Protein AF-A0A7C5MWR1-F1 (afdb_monomer_lite)

Secondary structure (DSSP, 8-state):
-HHHHHHHHHHHHTT-TTHHHHHHHHHHHHHHHHHHHHHHHHHHHHHHHHHHHHHHHHHS--TTHHHHHHHHHTSHHHH-GGG--SHHHHHHHHHHHHHHHHHTT-HHHHHHHHHHHHHHHHT-HHHHHHTHHHHHHHHHHHHHHHHHTT-HHHHHHHHHHHHSS--SSHHHHHHHHHHHHHHHHHHHHHTT-HHHHHHHHHHHHHHHHHHTTT--HHHHHHHHHHHHHHHHHHT-HHHHHHHHHHHHHT---TT-HHHHHHHHHHHHHHHHHTT-HHHHHHHHHHHHHHHHHSS---HHHHHHHHHHHHHTTS-SSHHHHHHHHHHHHHHHHTTT-HHHHTSTTHHHHHHHHHHHHTTS-HHHHHHTT-

Structure (mmCIF, N/CA/C/O backbone):
data_AF-A0A7C5MWR1-F1
#
_entry.id   AF-A0A7C5MWR1-F1
#
loop_
_atom_site.group_PDB
_atom_site.id
_atom_site.type_symbol
_atom_site.label_atom_id
_atom_site.label_alt_id
_atom_site.label_comp_id
_atom_site.label_asym_id
_atom_site.label_entity_id
_atom_site.label_seq_id
_atom_site.pdbx_PDB_ins_code
_atom_site.Cartn_x
_atom_site.Cartn_y
_atom_site.Cartn_z
_atom_site.occupancy
_atom_site.B_iso_or_equiv
_atom_site.auth_seq_id
_atom_site.auth_comp_id
_atom_site.auth_asym_id
_atom_site.auth_atom_id
_atom_site.pdbx_PDB_model_num
ATOM 1 N N . MET A 1 1 ? 24.272 -9.838 -27.678 1.00 44.25 1 MET A N 1
ATOM 2 C CA . MET A 1 1 ? 24.515 -10.585 -28.937 1.00 44.25 1 MET A CA 1
ATOM 3 C C . MET A 1 1 ? 25.052 -9.736 -30.105 1.00 44.25 1 MET A C 1
ATOM 5 O O . MET A 1 1 ? 25.737 -10.305 -30.940 1.00 44.25 1 MET A O 1
ATOM 9 N N . LYS A 1 2 ? 24.825 -8.407 -30.185 1.00 44.06 2 LYS A N 1
ATOM 10 C CA . LYS A 1 2 ? 25.368 -7.556 -31.275 1.00 44.06 2 LYS A CA 1
ATOM 11 C C . LYS A 1 2 ? 26.892 -7.335 -31.239 1.00 44.06 2 LYS A C 1
ATOM 13 O O . LYS A 1 2 ? 27.524 -7.451 -32.275 1.00 44.06 2 LYS A O 1
ATOM 18 N N . ILE A 1 3 ? 27.494 -7.122 -30.066 1.00 46.00 3 ILE A N 1
ATOM 19 C CA . ILE A 1 3 ? 28.953 -6.892 -29.932 1.00 46.00 3 ILE A CA 1
ATOM 20 C C . ILE A 1 3 ? 29.782 -8.085 -30.452 1.00 46.00 3 ILE A C 1
ATOM 22 O O . ILE A 1 3 ? 30.813 -7.902 -31.090 1.00 46.00 3 ILE A O 1
ATOM 26 N N . LEU A 1 4 ? 29.291 -9.316 -30.261 1.00 45.31 4 LEU A N 1
ATOM 27 C CA . LEU A 1 4 ? 29.916 -10.523 -30.819 1.00 45.31 4 LEU A CA 1
ATOM 28 C C . LEU A 1 4 ? 29.806 -10.588 -32.354 1.00 45.31 4 LEU A C 1
ATOM 30 O O . LEU A 1 4 ? 30.734 -11.059 -33.002 1.00 45.31 4 LEU A O 1
ATOM 34 N N . ARG A 1 5 ? 28.724 -10.058 -32.949 1.00 50.88 5 ARG A N 1
ATOM 35 C CA . ARG A 1 5 ? 28.602 -9.922 -34.414 1.00 50.88 5 ARG A CA 1
ATOM 36 C C . ARG A 1 5 ? 29.565 -8.874 -34.986 1.00 50.88 5 ARG A C 1
ATOM 38 O O . ARG A 1 5 ? 30.039 -9.062 -36.098 1.00 50.88 5 ARG A O 1
ATOM 45 N N . ILE A 1 6 ? 29.880 -7.818 -34.231 1.00 52.31 6 ILE A N 1
ATOM 46 C CA . ILE A 1 6 ? 30.834 -6.771 -34.642 1.00 52.31 6 ILE A CA 1
ATOM 47 C C . ILE A 1 6 ? 32.259 -7.338 -34.716 1.00 52.31 6 ILE A C 1
ATOM 49 O O . ILE A 1 6 ? 32.926 -7.157 -35.730 1.00 52.31 6 ILE A O 1
ATOM 53 N N . LYS A 1 7 ? 32.694 -8.121 -33.713 1.00 51.59 7 LYS A N 1
ATOM 54 C CA . LYS A 1 7 ? 33.999 -8.815 -33.764 1.00 51.59 7 LYS A CA 1
ATOM 55 C C . LYS A 1 7 ? 34.124 -9.761 -34.965 1.00 51.59 7 LYS A C 1
ATOM 57 O O . LYS A 1 7 ? 35.188 -9.829 -35.566 1.00 51.59 7 LYS A O 1
ATOM 62 N N . GLY A 1 8 ? 33.042 -10.453 -35.328 1.00 52.62 8 GLY A N 1
ATOM 63 C CA . GLY A 1 8 ? 33.016 -11.327 -36.505 1.00 52.62 8 GLY A CA 1
ATOM 64 C C . GLY A 1 8 ? 33.127 -10.581 -37.840 1.00 52.62 8 GLY A C 1
ATOM 65 O O . GLY A 1 8 ? 33.741 -11.103 -38.759 1.00 52.62 8 GLY A O 1
ATOM 66 N N . ARG A 1 9 ? 32.582 -9.360 -37.950 1.00 52.22 9 ARG A N 1
ATOM 67 C CA . ARG A 1 9 ? 32.674 -8.546 -39.178 1.00 52.22 9 ARG A CA 1
ATOM 68 C C . ARG A 1 9 ? 34.066 -7.965 -39.397 1.00 52.22 9 ARG A C 1
ATOM 70 O O . ARG A 1 9 ? 34.569 -8.050 -40.505 1.00 52.22 9 ARG A O 1
ATOM 77 N N . VAL A 1 10 ? 34.708 -7.456 -38.345 1.00 53.12 10 VAL A N 1
ATOM 78 C CA . VAL A 1 10 ? 36.066 -6.887 -38.434 1.00 53.12 10 VAL A CA 1
ATOM 79 C C . VAL A 1 10 ? 37.088 -7.935 -38.899 1.00 53.12 10 VAL A C 1
ATOM 81 O O . VAL A 1 10 ? 37.934 -7.626 -39.724 1.00 53.12 10 VAL A O 1
ATOM 84 N N . LEU A 1 11 ? 36.955 -9.192 -38.457 1.00 51.31 11 LEU A N 1
ATOM 85 C CA . LEU A 1 11 ? 37.831 -10.297 -38.883 1.00 51.31 11 LEU A CA 1
ATOM 86 C C . LEU A 1 11 ? 37.632 -10.738 -40.346 1.00 51.31 11 LEU A C 1
ATOM 88 O O . LEU A 1 11 ? 38.533 -11.337 -40.920 1.00 51.31 11 LEU A O 1
ATOM 92 N N . ILE A 1 12 ? 36.467 -10.471 -40.944 1.00 53.56 12 ILE A N 1
ATOM 93 C CA . ILE A 1 12 ? 36.177 -10.777 -42.359 1.00 53.56 12 ILE A CA 1
ATOM 94 C C . ILE A 1 12 ? 36.584 -9.596 -43.264 1.00 53.56 12 ILE A C 1
ATOM 96 O O . ILE A 1 12 ? 36.842 -9.776 -44.452 1.00 53.56 12 ILE A O 1
ATOM 100 N N . ALA A 1 13 ? 36.666 -8.387 -42.702 1.00 52.78 13 ALA A N 1
ATOM 101 C CA . ALA A 1 13 ? 36.812 -7.146 -43.450 1.00 52.78 13 ALA A CA 1
ATOM 102 C C . ALA A 1 13 ? 38.254 -6.828 -43.898 1.00 52.78 13 ALA A C 1
ATOM 104 O O . ALA A 1 13 ? 38.406 -6.067 -44.849 1.00 52.78 13 ALA A O 1
ATOM 105 N N . ASP A 1 14 ? 39.293 -7.464 -43.337 1.00 52.75 14 ASP A N 1
ATOM 106 C CA . ASP A 1 14 ? 40.694 -7.311 -43.799 1.00 52.75 14 ASP A CA 1
ATOM 107 C C . ASP A 1 14 ? 40.906 -7.711 -45.282 1.00 52.75 14 ASP A C 1
ATOM 109 O O . ASP A 1 14 ? 41.968 -7.466 -45.851 1.00 52.75 14 ASP A O 1
ATOM 113 N N . GLN A 1 15 ? 39.894 -8.299 -45.937 1.00 57.09 15 GLN A N 1
ATOM 114 C CA . GLN A 1 15 ? 39.894 -8.636 -47.367 1.00 57.09 15 GLN A CA 1
ATOM 115 C C . GLN A 1 15 ? 38.741 -7.993 -48.172 1.00 57.09 15 GLN A C 1
ATOM 117 O O . GLN A 1 15 ? 38.514 -8.382 -49.319 1.00 57.09 15 GLN A O 1
ATOM 122 N N . HIS A 1 16 ? 37.992 -7.028 -47.614 1.00 60.41 16 HIS A N 1
ATOM 123 C CA . HIS A 1 16 ? 36.784 -6.468 -48.244 1.00 60.41 16 HIS A CA 1
ATOM 124 C C . HIS A 1 16 ? 37.025 -5.063 -48.849 1.00 60.41 16 HIS A C 1
ATOM 126 O O . HIS A 1 16 ? 37.549 -4.185 -48.162 1.00 60.41 16 HIS A O 1
ATOM 132 N N . PRO A 1 17 ? 36.607 -4.783 -50.103 1.00 64.38 17 PRO A N 1
ATOM 133 C CA . PRO A 1 17 ? 36.913 -3.523 -50.803 1.00 64.38 17 PRO A CA 1
ATOM 134 C C . PRO A 1 17 ? 36.283 -2.259 -50.182 1.00 64.38 17 PRO A C 1
ATOM 136 O O . PRO A 1 17 ? 36.683 -1.153 -50.529 1.00 64.38 17 PRO A O 1
ATOM 139 N N . ASN A 1 18 ? 35.354 -2.412 -49.231 1.00 67.44 18 ASN A N 1
ATOM 140 C CA . ASN A 1 18 ? 34.693 -1.315 -48.510 1.00 67.44 18 ASN A CA 1
ATOM 141 C C . ASN A 1 18 ? 35.088 -1.241 -47.021 1.00 67.44 18 ASN A C 1
ATOM 143 O O . ASN A 1 18 ? 34.322 -0.729 -46.205 1.00 67.44 18 ASN A O 1
ATOM 147 N N . TYR A 1 19 ? 36.271 -1.752 -46.656 1.00 66.62 19 TYR A N 1
ATOM 148 C CA . TYR A 1 19 ? 36.755 -1.829 -45.270 1.00 66.62 19 TYR A CA 1
ATOM 149 C C . TYR A 1 19 ? 36.591 -0.520 -44.481 1.00 66.62 19 TYR A C 1
ATOM 151 O O . TYR A 1 19 ? 36.055 -0.540 -43.377 1.00 66.62 19 TYR A O 1
ATOM 159 N N . LEU A 1 20 ? 36.985 0.621 -45.059 1.00 69.19 20 LEU A N 1
ATOM 160 C CA . LEU A 1 20 ? 36.928 1.923 -44.383 1.00 69.19 20 LEU A CA 1
ATOM 161 C C . LEU A 1 20 ? 35.490 2.340 -44.024 1.00 69.19 20 LEU A C 1
ATOM 163 O O . LEU A 1 20 ? 35.220 2.636 -42.862 1.00 69.19 20 LEU A O 1
ATOM 167 N N . ASP A 1 21 ? 34.558 2.269 -44.977 1.00 74.12 21 ASP A N 1
ATOM 168 C CA . ASP A 1 21 ? 33.135 2.593 -44.764 1.00 74.12 21 ASP A CA 1
ATOM 169 C C . ASP A 1 21 ? 32.480 1.632 -43.751 1.00 74.12 21 ASP A C 1
ATOM 171 O O . ASP A 1 21 ? 31.697 2.040 -42.891 1.00 74.12 21 ASP A O 1
ATOM 175 N N . GLU A 1 22 ? 32.847 0.346 -43.770 1.00 73.50 22 GLU A N 1
ATOM 176 C CA . GLU A 1 22 ? 32.388 -0.612 -42.758 1.00 73.50 22 GLU A CA 1
ATOM 177 C C . GLU A 1 22 ? 32.972 -0.327 -41.365 1.00 73.50 22 GLU A C 1
ATOM 179 O O . GLU A 1 22 ? 32.255 -0.441 -40.366 1.00 73.50 22 GLU A O 1
ATOM 184 N N . THR A 1 23 ? 34.246 0.066 -41.266 1.00 73.56 23 THR A N 1
ATOM 185 C CA . THR A 1 23 ? 34.862 0.449 -39.985 1.00 73.56 23 THR A CA 1
ATOM 186 C C . THR A 1 23 ? 34.267 1.732 -39.410 1.00 73.56 23 THR A C 1
ATOM 188 O O . THR A 1 23 ? 34.020 1.783 -38.204 1.00 73.56 23 THR A O 1
ATOM 191 N N . GLU A 1 24 ? 33.958 2.722 -40.247 1.00 76.12 24 GLU A N 1
ATOM 192 C CA . GLU A 1 24 ? 33.331 3.981 -39.836 1.00 76.12 24 GLU A CA 1
ATOM 193 C C . GLU A 1 24 ? 31.898 3.740 -39.335 1.00 76.12 24 GLU A C 1
ATOM 195 O O . GLU A 1 24 ? 31.570 4.092 -38.201 1.00 76.12 24 GLU A O 1
ATOM 200 N N . LYS A 1 25 ? 31.091 2.968 -40.080 1.00 76.88 25 LYS A N 1
ATOM 201 C CA . LYS A 1 25 ? 29.753 2.526 -39.639 1.00 76.88 25 LYS A CA 1
ATOM 202 C C . LYS A 1 25 ? 29.783 1.746 -38.325 1.00 76.88 25 LYS A C 1
ATOM 204 O O . LYS A 1 25 ? 28.894 1.907 -37.485 1.00 76.88 25 LYS A O 1
ATOM 209 N N . ASN A 1 26 ? 30.786 0.888 -38.132 1.00 77.88 26 ASN A N 1
ATOM 210 C CA . ASN A 1 26 ? 30.960 0.158 -36.877 1.00 77.88 26 ASN A CA 1
ATOM 211 C C . ASN A 1 26 ? 31.337 1.103 -35.724 1.00 77.88 26 ASN A C 1
ATOM 213 O O . ASN A 1 26 ? 30.814 0.944 -34.619 1.00 77.88 26 ASN A O 1
ATOM 217 N N . SER A 1 27 ? 32.207 2.088 -35.969 1.00 78.50 27 SER A N 1
ATOM 218 C CA . SER A 1 27 ? 32.584 3.116 -34.989 1.00 78.50 27 SER A CA 1
ATOM 219 C C . SER A 1 27 ? 31.377 3.961 -34.564 1.00 78.50 27 SER A C 1
ATOM 221 O O . SER A 1 27 ? 31.140 4.161 -33.367 1.00 78.50 27 SER A O 1
ATOM 223 N N . ASP A 1 28 ? 30.539 4.357 -35.521 1.00 83.12 28 ASP A N 1
ATOM 224 C CA . ASP A 1 28 ? 29.288 5.071 -35.266 1.00 83.12 28 ASP A CA 1
ATOM 225 C C . ASP A 1 28 ? 28.289 4.219 -34.472 1.00 83.12 28 ASP A C 1
ATOM 227 O O . ASP A 1 28 ? 27.680 4.702 -33.509 1.00 83.12 28 ASP A O 1
ATOM 231 N N . GLU A 1 29 ? 28.132 2.928 -34.806 1.00 82.38 29 GLU A N 1
ATOM 232 C CA . GLU A 1 29 ? 27.268 2.015 -34.043 1.00 82.38 29 GLU A CA 1
ATOM 233 C C . GLU A 1 29 ? 27.773 1.841 -32.600 1.00 82.38 29 GLU A C 1
ATOM 235 O O . GLU A 1 29 ? 26.964 1.821 -31.661 1.00 82.38 29 GLU A O 1
ATOM 240 N N . ILE A 1 30 ? 29.093 1.759 -32.394 1.00 85.69 30 ILE A N 1
ATOM 241 C CA . ILE A 1 30 ? 29.709 1.685 -31.061 1.00 85.69 30 ILE A CA 1
ATOM 242 C C . ILE A 1 30 ? 29.433 2.970 -30.281 1.00 85.69 30 ILE A C 1
ATOM 244 O O . ILE A 1 30 ? 28.907 2.897 -29.168 1.00 85.69 30 ILE A O 1
ATOM 248 N N . THR A 1 31 ? 29.713 4.133 -30.868 1.00 90.44 31 THR A N 1
ATOM 249 C CA . THR A 1 31 ? 29.511 5.443 -30.232 1.00 90.44 31 THR A CA 1
ATOM 250 C C . THR A 1 31 ? 28.046 5.647 -29.853 1.00 90.44 31 THR A C 1
ATOM 252 O O . THR A 1 31 ? 27.730 5.989 -28.710 1.00 90.44 31 THR A O 1
ATOM 255 N N . ARG A 1 32 ? 27.119 5.315 -30.760 1.00 90.75 32 ARG A N 1
ATOM 256 C CA . ARG A 1 32 ? 25.675 5.348 -30.491 1.00 90.75 32 ARG A CA 1
ATOM 257 C C . ARG A 1 32 ? 25.274 4.392 -29.370 1.00 90.75 32 ARG A C 1
ATOM 259 O O . ARG A 1 32 ? 24.443 4.738 -28.531 1.00 90.75 32 ARG A O 1
ATOM 266 N N . THR A 1 33 ? 25.847 3.192 -29.337 1.00 89.69 33 THR A N 1
ATOM 267 C CA . THR A 1 33 ? 25.555 2.205 -28.287 1.00 89.69 33 THR A CA 1
ATOM 268 C C . THR A 1 33 ? 26.052 2.685 -26.924 1.00 89.69 33 THR A C 1
ATOM 270 O O . THR A 1 33 ? 25.308 2.591 -25.946 1.00 89.69 33 THR A O 1
ATOM 273 N N . ILE A 1 34 ? 27.264 3.245 -26.854 1.00 92.44 34 ILE A N 1
ATOM 274 C CA . ILE A 1 34 ? 27.821 3.846 -25.632 1.00 92.44 34 ILE A CA 1
ATOM 275 C C . ILE A 1 34 ? 26.899 4.959 -25.131 1.00 92.44 34 ILE A C 1
ATOM 277 O O . ILE A 1 34 ? 26.527 4.956 -23.958 1.00 92.44 34 ILE A O 1
ATOM 281 N N . PHE A 1 35 ? 26.457 5.847 -26.023 1.00 94.81 35 PHE A N 1
ATOM 282 C CA . PHE A 1 35 ? 25.554 6.940 -25.674 1.00 94.81 35 PHE A CA 1
ATOM 283 C C . PHE A 1 35 ? 24.217 6.445 -25.095 1.00 94.81 35 PHE A C 1
ATOM 285 O O . PHE A 1 35 ? 23.768 6.923 -24.052 1.00 94.81 35 PHE A O 1
ATOM 292 N N . ILE A 1 36 ? 23.598 5.428 -25.706 1.00 95.12 36 ILE A N 1
ATOM 293 C CA . ILE A 1 36 ? 22.354 4.824 -25.192 1.00 95.12 36 ILE A CA 1
ATOM 294 C C . ILE A 1 36 ? 22.571 4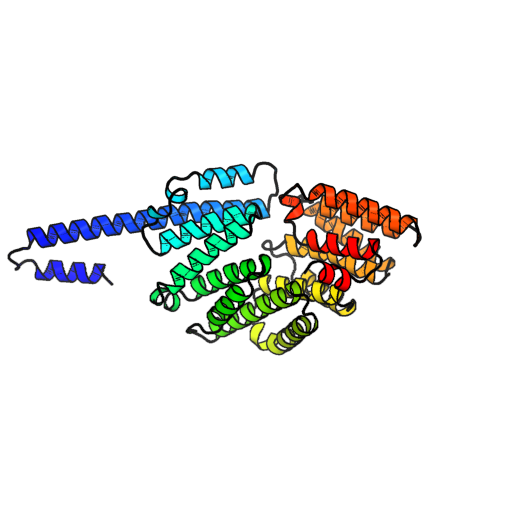.189 -23.809 1.00 95.12 36 ILE A C 1
ATOM 296 O O . ILE A 1 36 ? 21.712 4.300 -22.929 1.00 95.12 36 ILE A O 1
ATOM 300 N N . ILE A 1 37 ? 23.713 3.530 -23.599 1.00 94.88 37 ILE A N 1
ATOM 301 C CA . ILE A 1 37 ? 24.070 2.937 -22.305 1.00 94.88 37 ILE A CA 1
ATOM 302 C C . ILE A 1 37 ? 24.236 4.036 -21.247 1.00 94.88 37 ILE A C 1
ATOM 304 O O . ILE A 1 37 ? 23.646 3.931 -20.171 1.00 94.88 37 ILE A O 1
ATOM 308 N N . GLN A 1 38 ? 24.965 5.110 -21.552 1.00 96.56 38 GLN A N 1
ATOM 309 C CA . GLN A 1 38 ? 25.133 6.253 -20.649 1.00 96.56 38 GLN A CA 1
ATOM 310 C C . GLN A 1 38 ? 23.783 6.887 -20.284 1.00 96.56 38 GLN A C 1
ATOM 312 O O . GLN A 1 38 ? 23.506 7.087 -19.102 1.00 96.56 38 GLN A O 1
ATOM 317 N N . ASN A 1 39 ? 22.904 7.107 -21.267 1.00 97.31 39 ASN A N 1
ATOM 318 C CA . ASN A 1 39 ? 21.548 7.621 -21.052 1.00 97.31 39 ASN A CA 1
ATOM 319 C C . ASN A 1 39 ? 20.733 6.743 -20.085 1.00 97.31 39 ASN A C 1
ATOM 321 O O . ASN A 1 39 ? 20.147 7.244 -19.122 1.00 97.31 39 ASN A O 1
ATOM 325 N N . LYS A 1 40 ? 20.748 5.420 -20.298 1.00 96.81 40 LYS A N 1
ATOM 326 C CA . LYS A 1 40 ? 20.094 4.448 -19.412 1.00 96.81 40 LYS A CA 1
ATOM 327 C C . LYS A 1 40 ? 20.593 4.570 -17.970 1.00 96.81 40 LYS A C 1
ATOM 329 O O . LYS A 1 40 ? 19.777 4.590 -17.049 1.00 96.81 40 LYS A O 1
ATOM 334 N N . TYR A 1 41 ? 21.909 4.604 -17.764 1.00 97.38 41 TYR A N 1
ATOM 335 C CA . TYR A 1 41 ? 22.488 4.628 -16.419 1.00 97.38 41 TYR A CA 1
ATOM 336 C C . TYR A 1 41 ? 22.331 5.984 -15.725 1.00 97.38 41 TYR A C 1
ATOM 338 O O . TYR A 1 41 ? 22.150 6.010 -14.509 1.00 97.38 41 TYR A O 1
ATOM 346 N N . ALA A 1 42 ? 22.304 7.088 -16.474 1.00 97.69 42 ALA A N 1
ATOM 347 C CA . ALA A 1 42 ? 21.986 8.404 -15.929 1.00 97.69 42 ALA A CA 1
ATOM 348 C C . ALA A 1 42 ? 20.561 8.439 -15.345 1.00 97.69 42 ALA A C 1
ATOM 350 O O . ALA A 1 42 ? 20.374 8.827 -14.192 1.00 97.69 42 ALA A O 1
ATOM 351 N N . LEU A 1 43 ? 19.566 7.932 -16.083 1.00 98.00 43 LEU A N 1
ATOM 352 C CA . LEU A 1 43 ? 18.186 7.817 -15.591 1.00 98.00 43 LEU A CA 1
ATOM 353 C C . LEU A 1 43 ? 18.043 6.821 -14.432 1.00 98.00 43 LEU A C 1
ATOM 355 O O . LEU A 1 43 ? 17.291 7.077 -13.494 1.00 98.00 43 LEU A O 1
ATOM 359 N N . LEU A 1 44 ? 18.775 5.703 -14.457 1.00 97.12 44 LEU A N 1
ATOM 360 C CA . LEU A 1 44 ? 18.806 4.765 -13.330 1.00 97.12 44 LEU A CA 1
ATOM 361 C C . LEU A 1 44 ? 19.386 5.414 -12.063 1.00 97.12 44 LEU A C 1
ATOM 363 O O . LEU A 1 44 ? 18.867 5.185 -10.973 1.00 97.12 44 LEU A O 1
ATOM 367 N N . SER A 1 45 ? 20.435 6.228 -12.197 1.00 97.44 45 SER A N 1
ATOM 368 C CA . SER A 1 45 ? 21.027 6.963 -11.073 1.00 97.44 45 SER A CA 1
ATOM 369 C C . SER A 1 45 ? 20.013 7.918 -10.445 1.00 97.44 45 SER A C 1
ATOM 371 O O . SER A 1 45 ? 19.794 7.861 -9.236 1.00 97.44 45 SER A O 1
ATOM 373 N N . LEU A 1 46 ? 19.318 8.716 -11.263 1.00 96.81 46 LEU A N 1
ATOM 374 C CA . LEU A 1 46 ? 18.267 9.629 -10.795 1.00 96.81 46 LEU A CA 1
ATOM 375 C C . LEU A 1 46 ? 17.130 8.879 -10.088 1.00 96.81 46 LEU A C 1
ATOM 377 O O . LEU A 1 46 ? 16.735 9.247 -8.981 1.00 96.81 46 LEU A O 1
ATOM 381 N N . ARG A 1 47 ? 16.665 7.770 -10.676 1.00 95.94 47 ARG A N 1
ATOM 382 C CA . ARG A 1 47 ? 15.677 6.884 -10.048 1.00 95.94 47 ARG A CA 1
ATOM 383 C C . ARG A 1 47 ? 16.144 6.392 -8.678 1.00 95.94 47 ARG A C 1
ATOM 385 O O . ARG A 1 47 ? 15.368 6.403 -7.726 1.00 95.94 47 ARG A O 1
ATOM 392 N N . ASN A 1 48 ? 17.383 5.917 -8.580 1.00 95.12 48 ASN A N 1
ATOM 393 C CA . ASN A 1 48 ? 17.916 5.376 -7.332 1.00 95.12 48 ASN A CA 1
ATOM 394 C C . ASN A 1 48 ? 18.044 6.465 -6.262 1.00 95.12 48 ASN A C 1
ATOM 396 O O . ASN A 1 48 ? 17.723 6.205 -5.106 1.00 95.12 48 ASN A O 1
ATOM 400 N N . GLN A 1 49 ? 18.445 7.682 -6.642 1.00 93.25 49 GLN A N 1
ATOM 401 C CA . GLN A 1 49 ? 18.479 8.830 -5.734 1.00 93.25 49 GLN A CA 1
ATOM 402 C C . GLN A 1 49 ? 17.085 9.147 -5.181 1.00 93.25 49 GLN A C 1
ATOM 404 O O . GLN A 1 49 ? 16.933 9.266 -3.967 1.00 93.25 49 GLN A O 1
ATOM 409 N N . LEU A 1 50 ? 16.060 9.205 -6.040 1.00 92.00 50 LEU A N 1
ATOM 410 C CA . LEU A 1 50 ? 14.668 9.376 -5.604 1.00 92.00 50 LEU A CA 1
ATOM 411 C C . LEU A 1 50 ? 14.227 8.251 -4.665 1.00 92.00 50 LEU A C 1
ATOM 413 O O . LEU A 1 50 ? 13.693 8.518 -3.594 1.00 92.00 50 LEU A O 1
ATOM 417 N N . PHE A 1 51 ? 14.479 6.994 -5.034 1.00 90.44 51 PHE A N 1
ATOM 418 C CA . PHE A 1 51 ? 14.083 5.836 -4.233 1.00 90.44 51 PHE A CA 1
ATOM 419 C C . PHE A 1 51 ? 14.726 5.827 -2.843 1.00 90.44 51 PHE A C 1
ATOM 421 O O . PHE A 1 51 ? 14.042 5.563 -1.853 1.00 90.44 51 PHE A O 1
ATOM 428 N N . LEU A 1 52 ? 16.024 6.126 -2.756 1.00 87.94 52 LEU A N 1
ATOM 429 C CA . LEU A 1 52 ? 16.731 6.205 -1.480 1.00 87.94 52 LEU A CA 1
ATOM 430 C C . LEU A 1 52 ? 16.182 7.337 -0.612 1.00 87.94 52 LEU A C 1
ATOM 432 O O . LEU A 1 52 ? 15.855 7.076 0.543 1.00 87.94 52 LEU A O 1
ATOM 436 N N . ARG A 1 53 ? 15.968 8.529 -1.183 1.00 85.50 53 ARG A N 1
ATOM 437 C CA . ARG A 1 53 ? 15.375 9.667 -0.464 1.00 85.50 53 ARG A CA 1
ATOM 438 C C . ARG A 1 53 ? 13.972 9.350 0.040 1.00 85.50 53 ARG A C 1
ATOM 440 O O . ARG A 1 53 ? 13.703 9.546 1.213 1.00 85.50 53 ARG A O 1
ATOM 447 N N . VAL A 1 54 ? 13.093 8.765 -0.781 1.00 81.06 54 VAL A N 1
ATOM 448 C CA . VAL A 1 54 ? 11.754 8.341 -0.321 1.00 81.06 54 VAL A CA 1
ATOM 449 C C . VAL A 1 54 ? 11.852 7.319 0.813 1.00 81.06 54 VAL A C 1
ATOM 451 O O . VAL A 1 54 ? 11.110 7.395 1.792 1.00 81.06 54 VAL A O 1
ATOM 454 N N . ARG A 1 55 ? 12.782 6.366 0.722 1.00 76.38 55 ARG A N 1
ATOM 455 C CA . ARG A 1 55 ? 12.976 5.355 1.765 1.00 76.38 55 ARG A CA 1
ATOM 456 C C . ARG A 1 55 ? 13.519 5.960 3.062 1.00 76.38 55 ARG A C 1
ATOM 458 O O . ARG A 1 55 ? 13.092 5.540 4.135 1.00 76.38 55 ARG A O 1
ATOM 465 N N . GLU A 1 56 ? 14.431 6.916 2.989 1.00 70.19 56 GLU A N 1
ATOM 466 C CA . GLU A 1 56 ? 14.934 7.656 4.151 1.00 70.19 56 GLU A CA 1
ATOM 467 C C . GLU A 1 56 ? 13.843 8.546 4.754 1.00 70.19 56 GLU A C 1
ATOM 469 O O . GLU A 1 56 ? 13.620 8.483 5.959 1.00 70.19 56 GLU A O 1
ATOM 474 N N . ASN A 1 57 ? 13.060 9.233 3.921 1.00 63.53 57 ASN A N 1
ATOM 475 C CA . ASN A 1 57 ? 11.903 10.039 4.326 1.00 63.53 57 ASN A CA 1
ATOM 476 C C . ASN A 1 57 ? 10.794 9.194 4.981 1.00 63.53 57 ASN A C 1
ATOM 478 O O 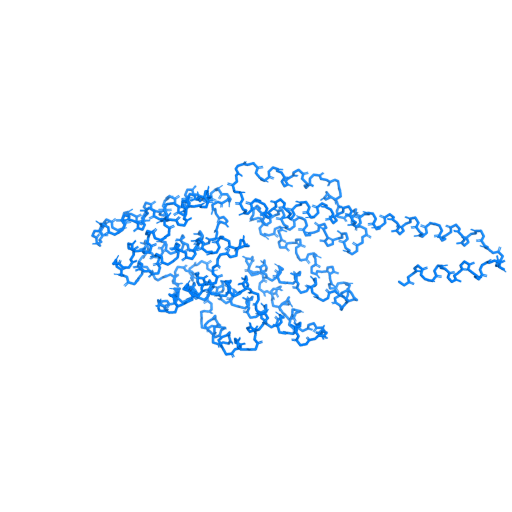. ASN A 1 57 ? 10.102 9.627 5.895 1.00 63.53 57 ASN A O 1
ATOM 482 N N . SER A 1 58 ? 10.624 7.932 4.570 1.00 60.44 58 SER A N 1
ATOM 483 C CA . SER A 1 58 ? 9.682 7.029 5.250 1.00 60.44 58 SER A CA 1
ATOM 484 C C . SER A 1 58 ? 10.107 6.709 6.693 1.00 60.44 58 SER A C 1
ATOM 486 O O . SER A 1 58 ? 9.255 6.396 7.532 1.00 60.44 58 SER A O 1
ATOM 488 N N . LYS A 1 59 ? 11.416 6.808 6.983 1.00 55.44 59 LYS A N 1
ATOM 489 C CA . LYS A 1 59 ? 12.013 6.582 8.305 1.00 55.44 59 LYS A CA 1
ATOM 490 C C . LYS A 1 59 ? 12.129 7.858 9.125 1.00 55.44 59 LYS A C 1
ATOM 492 O O . LYS A 1 59 ? 11.934 7.795 10.322 1.00 55.44 59 LYS A O 1
ATOM 497 N N . ILE A 1 60 ? 12.468 8.982 8.513 1.00 50.75 60 ILE A N 1
ATOM 498 C CA . ILE A 1 60 ? 12.641 10.281 9.163 1.00 50.75 60 ILE A CA 1
ATOM 499 C C . ILE A 1 60 ? 11.566 11.144 8.528 1.00 50.75 60 ILE A C 1
ATOM 501 O O . ILE A 1 60 ? 11.672 11.376 7.342 1.00 50.75 60 ILE A O 1
ATOM 505 N N . ARG A 1 61 ? 10.508 11.548 9.232 1.00 59.59 61 ARG A N 1
ATOM 506 C CA . ARG A 1 61 ? 9.387 12.309 8.645 1.00 59.59 61 ARG A CA 1
ATOM 507 C C . ARG A 1 61 ? 9.494 13.771 9.086 1.00 59.59 61 ARG A C 1
ATOM 509 O O . ARG A 1 61 ? 8.977 14.116 10.142 1.00 59.59 61 ARG A O 1
ATOM 516 N N . GLN A 1 62 ? 10.248 14.588 8.349 1.00 53.66 62 GLN A N 1
ATOM 517 C CA . GLN A 1 62 ? 10.549 15.992 8.684 1.00 53.66 62 GLN A CA 1
ATOM 518 C C . GLN A 1 62 ? 9.999 16.972 7.636 1.00 53.66 62 GLN A C 1
ATOM 520 O O . GLN A 1 62 ? 9.878 16.640 6.453 1.00 53.66 62 GLN A O 1
ATOM 525 N N . GLU A 1 63 ? 9.722 18.205 8.069 1.00 50.69 63 GLU A N 1
ATOM 526 C CA . GLU A 1 63 ? 9.433 19.340 7.185 1.00 50.69 63 GLU A CA 1
ATOM 527 C C . GLU A 1 63 ? 10.606 19.569 6.206 1.00 50.69 63 GLU A C 1
ATOM 529 O O . GLU A 1 63 ? 11.768 19.562 6.604 1.00 50.69 63 GLU A O 1
ATOM 534 N N . GLY A 1 64 ? 10.312 19.743 4.908 1.00 60.12 64 GLY A N 1
ATOM 535 C CA . GLY A 1 64 ? 11.316 20.000 3.856 1.00 60.12 64 GLY A CA 1
ATOM 536 C C . GLY A 1 64 ? 11.620 18.830 2.906 1.00 60.12 64 GLY A C 1
ATOM 537 O O . GLY A 1 64 ? 12.261 19.013 1.879 1.00 60.12 64 GLY A O 1
ATOM 538 N N . GLN A 1 65 ? 11.095 17.631 3.149 1.00 67.62 65 GLN A N 1
ATOM 539 C CA . GLN A 1 65 ? 11.458 16.426 2.379 1.00 67.62 65 GLN A CA 1
ATOM 540 C C . GLN A 1 65 ? 10.930 16.360 0.943 1.00 67.62 65 GLN A C 1
ATOM 542 O O . GLN A 1 65 ? 11.548 15.753 0.064 1.00 67.62 65 GLN A O 1
ATOM 547 N N . LEU A 1 66 ? 9.790 17.000 0.683 1.00 73.19 66 LEU A N 1
ATOM 548 C CA . LEU A 1 66 ? 9.263 17.145 -0.674 1.00 73.19 66 LEU A CA 1
ATOM 549 C C . LEU A 1 66 ? 10.158 18.042 -1.538 1.00 73.19 66 LEU A C 1
ATOM 551 O O . LEU A 1 66 ? 10.221 17.834 -2.749 1.00 73.19 66 LEU A O 1
ATOM 555 N N . HIS A 1 67 ? 10.871 18.994 -0.926 1.00 79.88 67 HIS A N 1
ATOM 556 C CA . HIS A 1 67 ? 11.808 19.865 -1.631 1.00 79.88 67 HIS A CA 1
ATOM 557 C C . HIS A 1 67 ? 12.971 19.050 -2.207 1.00 79.88 67 HIS A C 1
ATOM 559 O O . HIS A 1 67 ? 13.234 19.122 -3.404 1.00 79.88 67 HIS A O 1
ATOM 565 N N . ASP A 1 68 ? 13.590 18.179 -1.407 1.00 82.88 68 ASP A N 1
ATOM 566 C CA . ASP A 1 68 ? 14.715 17.354 -1.863 1.00 82.88 68 ASP A CA 1
ATOM 567 C C . ASP A 1 68 ? 14.337 16.408 -3.004 1.00 82.88 68 ASP A C 1
ATOM 569 O O . ASP A 1 68 ? 15.138 16.158 -3.908 1.00 82.88 68 ASP A O 1
ATOM 573 N N . LEU A 1 69 ? 13.120 15.865 -2.984 1.00 87.81 69 LEU A N 1
ATOM 574 C CA . LEU A 1 69 ? 12.615 15.049 -4.086 1.00 87.81 69 LEU A CA 1
ATOM 575 C C . LEU A 1 69 ? 12.356 15.901 -5.333 1.00 87.81 69 LEU A C 1
ATOM 577 O O . LEU A 1 69 ? 12.726 15.494 -6.436 1.00 87.81 69 LEU A O 1
ATOM 581 N N . ALA A 1 70 ? 11.778 17.094 -5.161 1.00 89.62 70 ALA A N 1
ATOM 582 C CA . ALA A 1 70 ? 11.543 18.032 -6.253 1.00 89.62 70 ALA A CA 1
ATOM 583 C C . ALA A 1 70 ? 12.854 18.474 -6.925 1.00 89.62 70 ALA A C 1
ATOM 585 O O . ALA A 1 70 ? 12.888 18.594 -8.149 1.00 89.62 70 ALA A O 1
ATOM 586 N N . GLU A 1 71 ? 13.947 18.631 -6.172 1.00 91.75 71 GLU A N 1
ATOM 587 C CA . GLU A 1 71 ? 15.265 18.938 -6.742 1.00 91.75 71 GLU A CA 1
ATOM 588 C C . GLU A 1 71 ? 15.776 17.835 -7.679 1.00 91.75 71 GLU A C 1
ATOM 590 O O . GLU A 1 71 ? 16.271 18.145 -8.762 1.00 91.75 71 GLU A O 1
ATOM 595 N N . VAL A 1 72 ? 15.613 16.546 -7.337 1.00 93.69 72 VAL A N 1
ATOM 596 C CA . VAL A 1 72 ? 15.999 15.464 -8.271 1.00 93.69 72 VAL A CA 1
ATOM 597 C C . VAL A 1 72 ? 15.152 15.526 -9.535 1.00 93.69 72 VAL A C 1
ATOM 599 O O . VAL A 1 72 ? 15.669 15.342 -10.638 1.00 93.69 72 VAL A O 1
ATOM 602 N N . MET A 1 73 ? 13.856 15.811 -9.386 1.00 95.56 73 MET A N 1
ATOM 603 C CA . MET A 1 73 ? 12.934 15.875 -10.516 1.00 95.56 73 MET A CA 1
ATOM 604 C C . MET A 1 73 ? 13.307 16.971 -11.517 1.00 95.56 73 MET A C 1
ATOM 606 O O . MET A 1 73 ? 13.050 16.776 -12.700 1.00 95.56 73 MET A O 1
ATOM 610 N N . LYS A 1 74 ? 13.980 18.058 -11.108 1.00 96.19 74 LYS A N 1
ATOM 611 C CA . LYS A 1 74 ? 14.457 19.128 -12.012 1.00 96.19 74 LYS A CA 1
ATOM 612 C C . LYS A 1 74 ? 15.536 18.683 -13.007 1.00 96.19 74 LYS A C 1
ATOM 614 O O . LYS A 1 74 ? 15.839 19.430 -13.937 1.00 96.19 74 LYS A O 1
ATOM 619 N N . ALA A 1 75 ? 16.124 17.494 -12.847 1.00 96.56 75 ALA A N 1
ATOM 620 C CA . ALA A 1 75 ? 17.131 16.986 -13.773 1.00 96.56 75 ALA A CA 1
ATOM 621 C C . ALA A 1 75 ? 16.602 16.969 -15.227 1.00 96.56 75 ALA A C 1
ATOM 623 O O . ALA A 1 75 ? 15.516 16.432 -15.457 1.00 96.56 75 ALA A O 1
ATOM 624 N N . PRO A 1 76 ? 17.360 17.462 -16.233 1.00 96.31 76 PRO A N 1
ATOM 625 C CA . PRO A 1 76 ? 16.873 17.580 -17.615 1.00 96.31 76 PRO A CA 1
ATOM 626 C C . PRO A 1 76 ? 16.311 16.278 -18.204 1.00 96.31 76 PRO A C 1
ATOM 628 O O . PRO A 1 76 ? 15.269 16.292 -18.855 1.00 96.31 76 PRO A O 1
ATOM 631 N N . LEU A 1 77 ? 16.943 15.139 -17.891 1.00 96.81 77 LEU A N 1
ATOM 632 C CA . LEU A 1 77 ? 16.508 13.812 -18.347 1.00 96.81 77 LEU A CA 1
ATOM 633 C C . LEU A 1 77 ? 15.134 13.392 -17.799 1.00 96.81 77 LEU A C 1
ATOM 635 O O . LEU A 1 77 ? 14.497 12.520 -18.383 1.00 96.81 77 LEU A O 1
ATOM 639 N N . LEU A 1 78 ? 14.674 13.982 -16.692 1.00 97.25 78 LEU A N 1
ATOM 640 C CA . LEU A 1 78 ? 13.348 13.738 -16.116 1.00 97.25 78 LEU A CA 1
ATOM 641 C C . LEU A 1 78 ? 12.294 14.736 -16.603 1.00 97.25 78 LEU A C 1
ATOM 643 O O . LEU A 1 78 ? 11.114 14.533 -16.338 1.00 97.25 78 LEU A O 1
ATOM 647 N N . GLN A 1 79 ? 12.675 15.766 -17.358 1.00 97.31 79 GLN A N 1
ATOM 648 C CA . GLN A 1 79 ? 11.734 16.762 -17.878 1.00 97.31 79 GLN A CA 1
ATOM 649 C C . GLN A 1 79 ? 11.096 16.345 -19.206 1.00 97.31 79 GLN A C 1
ATOM 651 O O . GLN A 1 79 ? 10.024 16.825 -19.560 1.00 97.31 79 GLN A O 1
ATOM 656 N N . ASN A 1 80 ? 11.743 15.452 -19.958 1.00 95.69 80 ASN A N 1
ATOM 657 C CA . ASN A 1 80 ? 11.310 15.105 -21.303 1.00 95.69 80 ASN A CA 1
ATOM 658 C C . ASN A 1 80 ? 11.515 13.605 -21.586 1.00 95.69 80 ASN A C 1
ATOM 660 O O . ASN A 1 80 ? 12.643 13.123 -21.686 1.00 95.69 80 ASN A O 1
ATOM 664 N N . ILE A 1 81 ? 10.412 12.876 -21.785 1.00 96.12 81 ILE A N 1
ATOM 665 C CA . ILE A 1 81 ? 10.429 11.433 -22.074 1.00 96.12 81 ILE A CA 1
ATOM 666 C C . ILE A 1 81 ? 11.115 11.086 -23.404 1.00 96.12 81 ILE A C 1
ATOM 668 O O . ILE A 1 81 ? 11.680 10.001 -23.525 1.00 96.12 81 ILE A O 1
ATOM 672 N N . GLN A 1 82 ? 11.133 11.984 -24.395 1.00 96.31 82 GLN A N 1
ATOM 673 C CA . GLN A 1 82 ? 11.857 11.764 -25.654 1.00 96.31 82 GLN A CA 1
ATOM 674 C C . GLN A 1 82 ? 13.378 11.658 -25.440 1.00 96.31 82 GLN A C 1
ATOM 676 O O . GLN A 1 82 ? 14.071 11.092 -26.284 1.00 96.31 82 GLN A O 1
ATOM 681 N N . GLN A 1 83 ? 13.902 12.120 -24.297 1.00 94.25 83 GLN A N 1
ATOM 682 C CA . GLN A 1 83 ? 15.301 11.911 -23.912 1.00 94.25 83 GLN A CA 1
ATOM 683 C C . GLN A 1 83 ? 15.570 10.508 -23.345 1.00 94.25 83 GLN A C 1
ATOM 685 O O . GLN A 1 83 ? 16.726 10.159 -23.121 1.00 94.25 83 GLN A O 1
ATOM 690 N N . ALA A 1 84 ? 14.549 9.681 -23.112 1.00 96.19 84 ALA A N 1
ATOM 691 C CA . ALA A 1 84 ? 14.713 8.300 -22.673 1.00 96.19 84 ALA A CA 1
ATOM 692 C C . ALA A 1 84 ? 14.882 7.367 -23.886 1.00 96.19 84 ALA A C 1
ATOM 694 O O . ALA A 1 84 ? 13.916 6.930 -24.510 1.00 96.19 84 ALA A O 1
ATOM 695 N N . LEU A 1 85 ? 16.130 7.035 -24.219 1.00 95.81 85 LEU A N 1
ATOM 696 C CA . LEU A 1 85 ? 16.490 6.477 -25.534 1.00 95.81 85 LEU A CA 1
ATOM 697 C C . LEU A 1 85 ? 16.397 4.950 -25.638 1.00 95.81 85 LEU A C 1
ATOM 699 O O . LEU A 1 85 ? 16.701 4.365 -26.677 1.00 95.81 85 LEU A O 1
ATOM 703 N N . SER A 1 86 ? 16.030 4.274 -24.555 1.00 95.62 86 SER A N 1
ATOM 704 C CA . SER A 1 86 ? 15.973 2.814 -24.488 1.00 95.62 86 SER A CA 1
ATOM 705 C C . SER A 1 86 ? 14.790 2.338 -23.662 1.00 95.62 86 SER A C 1
ATOM 707 O O . SER A 1 86 ? 14.214 3.096 -22.887 1.00 95.62 86 SER A O 1
ATOM 709 N N . PHE A 1 87 ? 14.463 1.049 -23.786 1.00 95.69 87 PHE A N 1
ATOM 710 C CA . PHE A 1 87 ? 13.458 0.391 -22.952 1.00 95.69 87 PHE A CA 1
ATOM 711 C C . PHE A 1 87 ? 13.673 0.686 -21.459 1.00 95.69 87 PHE A C 1
ATOM 713 O O . PHE A 1 87 ? 12.771 1.186 -20.796 1.00 95.69 87 PHE A O 1
ATOM 720 N N . ASP A 1 88 ? 14.892 0.470 -20.958 1.00 95.25 88 ASP A N 1
ATOM 721 C CA . ASP A 1 88 ? 15.240 0.722 -19.558 1.00 95.25 88 ASP A CA 1
ATOM 722 C C . ASP A 1 88 ? 15.171 2.201 -19.181 1.00 95.25 88 ASP A C 1
ATOM 724 O O . ASP A 1 88 ? 14.711 2.535 -18.092 1.00 95.25 88 ASP A O 1
ATOM 728 N N . ALA A 1 89 ? 15.624 3.091 -20.065 1.00 97.56 89 ALA A N 1
ATOM 729 C CA . ALA A 1 89 ? 15.529 4.527 -19.840 1.00 97.56 89 ALA A CA 1
ATOM 730 C C . ALA A 1 89 ? 14.061 4.955 -19.669 1.00 97.56 89 ALA A C 1
ATOM 732 O O . ALA A 1 89 ? 13.748 5.650 -18.705 1.00 97.56 89 ALA A O 1
ATOM 733 N N . CYS A 1 90 ? 13.153 4.474 -20.530 1.00 97.88 90 CYS A N 1
ATOM 734 C CA . CYS A 1 90 ? 11.721 4.762 -20.410 1.00 97.88 90 CYS A CA 1
ATOM 735 C C . CYS A 1 90 ? 11.158 4.249 -19.078 1.00 97.88 90 CYS A C 1
ATOM 737 O O . CYS A 1 90 ? 10.449 4.981 -18.391 1.00 97.88 90 CYS A O 1
ATOM 739 N N . LEU A 1 91 ? 11.497 3.012 -18.688 1.00 97.56 91 LEU A N 1
ATOM 740 C CA . LEU A 1 91 ? 11.045 2.452 -17.411 1.00 97.56 91 LEU A CA 1
ATOM 741 C C . LEU A 1 91 ? 11.530 3.287 -16.223 1.00 97.56 91 LEU A C 1
ATOM 743 O O . LEU A 1 91 ? 10.745 3.588 -15.327 1.00 97.56 91 LEU A O 1
ATOM 747 N N . ASN A 1 92 ? 12.804 3.688 -16.217 1.00 97.81 92 ASN A N 1
ATOM 748 C CA . ASN A 1 92 ? 13.359 4.495 -15.131 1.00 97.81 92 ASN A CA 1
ATOM 749 C C . ASN A 1 92 ? 12.732 5.900 -15.085 1.00 97.81 92 ASN A C 1
ATOM 751 O O . ASN A 1 92 ? 12.442 6.385 -13.991 1.00 97.81 92 ASN A O 1
ATOM 755 N N . PHE A 1 93 ? 12.469 6.524 -16.240 1.00 98.44 93 PHE A N 1
ATOM 756 C CA . PHE A 1 93 ? 11.775 7.812 -16.321 1.00 98.44 93 PHE A CA 1
ATOM 757 C C . PHE A 1 93 ? 10.392 7.729 -15.674 1.00 98.44 93 PHE A C 1
ATOM 759 O O . PHE A 1 93 ? 10.120 8.431 -14.701 1.00 98.44 93 PHE A O 1
ATOM 766 N N . HIS A 1 94 ? 9.533 6.828 -16.163 1.00 98.44 94 HIS A N 1
ATOM 767 C CA . HIS A 1 94 ? 8.171 6.720 -15.646 1.00 98.44 94 HIS A CA 1
ATOM 768 C C . HIS A 1 94 ? 8.152 6.283 -14.182 1.00 98.44 94 HIS A C 1
ATOM 770 O O . HIS A 1 94 ? 7.360 6.812 -13.414 1.00 98.44 94 HIS A O 1
ATOM 776 N N . PHE A 1 95 ? 9.054 5.395 -13.758 1.00 97.19 95 PHE A N 1
ATOM 777 C CA . PHE A 1 95 ? 9.128 4.991 -12.354 1.00 97.19 95 PHE A CA 1
ATOM 778 C C . PHE A 1 95 ? 9.500 6.166 -11.438 1.00 97.19 95 PHE A C 1
ATOM 780 O O . PHE A 1 95 ? 8.950 6.284 -10.348 1.00 97.19 95 PHE A O 1
ATOM 787 N N . SER A 1 96 ? 10.412 7.039 -11.876 1.00 97.25 96 SER A N 1
ATOM 788 C CA . SER A 1 96 ? 10.836 8.217 -11.106 1.00 97.25 96 SER A CA 1
ATOM 789 C C . SER A 1 96 ? 9.668 9.180 -10.884 1.00 97.25 96 SER A C 1
ATOM 791 O O . SER A 1 96 ? 9.408 9.590 -9.754 1.00 97.25 96 SER A O 1
ATOM 793 N N . HIS A 1 97 ? 8.907 9.458 -11.945 1.00 97.31 97 HIS A N 1
ATOM 794 C CA . HIS A 1 97 ? 7.691 10.267 -11.865 1.00 97.31 97 HIS A CA 1
ATOM 795 C C . HIS A 1 97 ? 6.595 9.606 -11.027 1.00 97.31 97 HIS A C 1
ATOM 797 O O . HIS A 1 97 ? 6.005 10.260 -10.172 1.00 97.31 97 HIS A O 1
ATOM 803 N N . ALA A 1 98 ? 6.352 8.305 -11.216 1.00 96.06 98 ALA A N 1
ATOM 804 C CA . ALA A 1 98 ? 5.362 7.573 -10.434 1.00 96.06 98 ALA A CA 1
ATOM 805 C C . ALA A 1 98 ? 5.657 7.653 -8.930 1.00 96.06 98 ALA A C 1
ATOM 807 O O . ALA A 1 98 ? 4.773 7.980 -8.144 1.00 96.06 98 ALA A O 1
ATOM 808 N N . LEU A 1 99 ? 6.913 7.423 -8.541 1.00 92.19 99 LEU A N 1
ATOM 809 C CA . LEU A 1 99 ? 7.360 7.489 -7.152 1.00 92.19 99 LEU A CA 1
ATOM 810 C C . LEU A 1 99 ? 7.220 8.901 -6.556 1.00 92.19 99 LEU A C 1
ATOM 812 O O . LEU A 1 99 ? 6.791 9.059 -5.410 1.00 92.19 99 LEU A O 1
ATOM 816 N N . PHE A 1 100 ? 7.561 9.931 -7.332 1.00 92.25 100 PHE A N 1
ATOM 817 C CA . PHE A 1 100 ? 7.396 11.322 -6.917 1.00 92.25 100 PHE A CA 1
ATOM 818 C C . PHE A 1 100 ? 5.918 11.664 -6.673 1.00 92.25 100 PHE A C 1
ATOM 820 O O . PHE A 1 100 ? 5.566 12.144 -5.595 1.00 92.25 100 PHE A O 1
ATOM 827 N N . HIS A 1 101 ? 5.040 11.329 -7.622 1.00 91.94 101 HIS A N 1
ATOM 828 C CA . HIS A 1 101 ? 3.600 11.556 -7.494 1.00 91.94 101 HIS A CA 1
ATOM 829 C C . HIS A 1 101 ? 2.974 10.746 -6.350 1.00 91.94 101 HIS A C 1
ATOM 831 O O . HIS A 1 101 ? 2.170 11.287 -5.593 1.00 91.94 101 HIS A O 1
ATOM 837 N N . GLN A 1 102 ? 3.391 9.493 -6.136 1.00 87.88 102 GLN A N 1
ATOM 838 C CA . GLN A 1 102 ? 2.954 8.687 -4.985 1.00 87.88 102 GLN A CA 1
ATOM 839 C C . GLN A 1 102 ? 3.309 9.349 -3.656 1.00 87.88 102 GLN A C 1
ATOM 841 O O . GLN A 1 102 ? 2.488 9.362 -2.742 1.00 87.88 102 GLN A O 1
ATOM 846 N N . THR A 1 103 ? 4.496 9.951 -3.554 1.00 82.69 103 THR A N 1
ATOM 847 C CA . THR A 1 103 ? 4.918 10.640 -2.324 1.00 82.69 103 THR A CA 1
ATOM 848 C C . THR A 1 103 ? 4.024 11.848 -2.017 1.00 82.69 103 THR A C 1
ATOM 850 O O . THR A 1 103 ? 3.759 12.148 -0.856 1.00 82.69 103 THR A O 1
ATOM 853 N N . LYS A 1 104 ? 3.486 12.498 -3.055 1.00 83.12 104 LYS A N 1
ATOM 854 C CA . LYS A 1 104 ? 2.521 13.603 -2.950 1.00 83.12 104 LYS A CA 1
ATOM 855 C C . LYS A 1 104 ? 1.062 13.141 -2.847 1.00 83.12 104 LYS A C 1
ATOM 857 O O . LYS A 1 104 ? 0.173 13.980 -2.718 1.00 83.12 104 LYS A O 1
ATOM 862 N N . TRP A 1 105 ? 0.810 11.828 -2.884 1.00 83.19 105 TRP A N 1
ATOM 863 C CA . TRP A 1 105 ? -0.528 11.229 -2.988 1.00 83.19 105 TRP A CA 1
ATOM 864 C C . TRP A 1 105 ? -1.305 11.650 -4.248 1.00 83.19 105 TRP A C 1
ATOM 866 O O . TRP A 1 105 ? -2.533 11.687 -4.275 1.00 83.19 105 TRP A O 1
ATOM 876 N N . GLU A 1 106 ? -0.588 11.977 -5.318 1.00 89.38 106 GLU A N 1
ATOM 877 C CA . GLU A 1 106 ? -1.140 12.298 -6.636 1.00 89.38 106 GLU A CA 1
ATOM 878 C C . GLU A 1 106 ? -1.362 10.986 -7.404 1.00 89.38 106 GLU A C 1
ATOM 880 O O . GLU A 1 106 ? -0.664 10.655 -8.365 1.00 89.38 106 GLU A O 1
ATOM 885 N N . LEU A 1 107 ? -2.300 10.178 -6.904 1.00 90.44 107 LEU A N 1
ATOM 886 C CA . LEU A 1 107 ? -2.488 8.785 -7.317 1.00 90.44 107 LEU A CA 1
ATOM 887 C C . LEU A 1 107 ? -2.878 8.638 -8.797 1.00 90.44 107 LEU A C 1
ATOM 889 O O . LEU A 1 107 ? -2.391 7.718 -9.452 1.00 90.44 107 LEU A O 1
ATOM 893 N N . LYS A 1 108 ? -3.646 9.578 -9.366 1.00 95.31 108 LYS A N 1
ATOM 894 C CA . LYS A 1 108 ? -3.975 9.611 -10.807 1.00 95.31 108 LYS A CA 1
ATOM 895 C C . LYS A 1 108 ? -2.738 9.761 -11.689 1.00 95.31 108 LYS A C 1
ATOM 897 O O . LYS A 1 108 ? -2.581 9.053 -12.681 1.00 95.31 108 LYS A O 1
ATOM 902 N N . GLN A 1 109 ? -1.838 10.666 -11.321 1.00 96.50 109 GLN A N 1
ATOM 903 C CA . GLN A 1 109 ? -0.587 10.896 -12.037 1.00 96.50 109 GLN A CA 1
ATOM 904 C C . GLN A 1 109 ? 0.346 9.695 -11.868 1.00 96.50 109 GLN A C 1
ATOM 906 O O . GLN A 1 109 ? 0.922 9.210 -12.842 1.00 96.50 109 GLN A O 1
ATOM 911 N N . ALA A 1 110 ? 0.447 9.150 -10.653 1.00 96.38 110 ALA A N 1
ATOM 912 C CA . ALA A 1 110 ? 1.195 7.922 -10.415 1.00 96.38 110 ALA A CA 1
ATOM 913 C C . ALA A 1 110 ? 0.674 6.752 -11.265 1.00 96.38 110 ALA A C 1
ATOM 915 O O . ALA A 1 110 ? 1.470 6.028 -11.871 1.00 96.38 110 ALA A O 1
ATOM 916 N N . LEU A 1 111 ? -0.651 6.593 -11.345 1.00 97.25 111 LEU A N 1
ATOM 917 C CA . LEU A 1 111 ? -1.312 5.578 -12.158 1.00 97.25 111 LEU A CA 1
ATOM 918 C C . LEU A 1 111 ? -0.946 5.733 -13.633 1.00 97.25 111 LEU A C 1
ATOM 920 O O . LEU A 1 111 ? -0.524 4.751 -14.238 1.00 97.25 111 LEU A O 1
ATOM 924 N N . TYR A 1 112 ? -1.022 6.950 -14.179 1.00 97.75 112 TYR A N 1
ATOM 925 C CA . TYR A 1 112 ? -0.614 7.229 -15.557 1.00 97.75 112 TYR A CA 1
ATOM 926 C C . TYR A 1 112 ? 0.813 6.734 -15.837 1.00 97.75 112 TYR A C 1
ATOM 928 O O . TYR A 1 112 ? 1.052 6.009 -16.801 1.00 97.75 112 TYR A O 1
ATOM 936 N N . HIS A 1 113 ? 1.783 7.049 -14.976 1.00 98.38 113 HIS A N 1
ATOM 937 C CA . HIS A 1 113 ? 3.160 6.602 -15.197 1.00 98.38 113 HIS A CA 1
ATOM 938 C C . HIS A 1 113 ? 3.326 5.077 -15.072 1.00 98.38 113 HIS A C 1
ATOM 940 O O . HIS A 1 113 ? 4.088 4.483 -15.841 1.00 98.38 113 HIS A O 1
ATOM 946 N N . HIS A 1 114 ? 2.607 4.423 -14.157 1.00 97.88 114 HIS A N 1
ATOM 947 C CA . HIS A 1 114 ? 2.609 2.960 -14.062 1.00 97.88 114 HIS A CA 1
ATOM 948 C C . HIS A 1 114 ? 1.923 2.277 -15.250 1.00 97.88 114 HIS A C 1
ATOM 950 O O . HIS A 1 114 ? 2.392 1.229 -15.699 1.00 97.88 114 HIS A O 1
ATOM 956 N N . GLU A 1 115 ? 0.886 2.889 -15.811 1.00 97.50 115 GLU A N 1
ATOM 957 C CA . GLU A 1 115 ? 0.262 2.445 -17.054 1.00 97.50 115 GLU A CA 1
ATOM 958 C C . GLU A 1 115 ? 1.255 2.521 -18.219 1.00 97.50 115 GLU A C 1
ATOM 960 O O . GLU A 1 115 ? 1.433 1.542 -18.942 1.00 97.50 115 GLU A O 1
ATOM 965 N N . GLN A 1 116 ? 1.992 3.628 -18.361 1.00 98.06 116 GLN A N 1
ATOM 966 C CA . GLN A 1 116 ? 3.020 3.747 -19.403 1.00 98.06 116 GLN A CA 1
ATOM 967 C C . GLN A 1 116 ? 4.122 2.685 -19.256 1.00 98.06 116 GLN A C 1
ATOM 969 O O . GLN A 1 116 ? 4.588 2.128 -20.253 1.00 98.06 116 GLN A O 1
ATOM 974 N N . ILE A 1 117 ? 4.508 2.339 -18.021 1.00 97.81 117 ILE A N 1
ATOM 975 C CA . ILE A 1 117 ? 5.403 1.204 -17.749 1.00 97.81 117 ILE A CA 1
ATOM 976 C C . ILE A 1 117 ? 4.781 -0.103 -18.254 1.00 97.81 117 ILE A C 1
ATOM 978 O O . ILE A 1 117 ? 5.443 -0.853 -18.976 1.00 97.81 117 ILE A O 1
ATOM 982 N N . TYR A 1 118 ? 3.522 -0.379 -17.906 1.00 95.81 118 TYR A N 1
ATOM 983 C CA . TYR A 1 118 ? 2.815 -1.590 -18.327 1.00 95.81 118 TYR A CA 1
ATOM 984 C C . TYR A 1 118 ? 2.710 -1.694 -19.859 1.00 95.81 118 TYR A C 1
ATOM 986 O O . TYR A 1 118 ? 3.084 -2.720 -20.434 1.00 95.81 118 TYR A O 1
ATOM 994 N N . LEU A 1 119 ? 2.328 -0.614 -20.545 1.00 95.81 119 LEU A N 1
ATOM 995 C CA . LEU A 1 119 ? 2.281 -0.543 -22.010 1.00 95.81 119 LEU A CA 1
ATOM 996 C C . LEU A 1 119 ? 3.667 -0.735 -22.645 1.00 95.81 119 LEU A C 1
ATOM 998 O O . LEU A 1 119 ? 3.806 -1.396 -23.684 1.00 95.81 119 LEU A O 1
ATOM 1002 N N . LYS A 1 120 ? 4.731 -0.225 -22.009 1.00 96.62 120 LYS A N 1
ATOM 1003 C CA . LYS A 1 120 ? 6.106 -0.442 -22.477 1.00 96.62 120 LYS A CA 1
ATOM 1004 C C . LYS A 1 120 ? 6.513 -1.912 -22.383 1.00 96.62 120 LYS A C 1
ATOM 1006 O O . LYS A 1 120 ? 7.134 -2.424 -23.316 1.00 96.62 120 LYS A O 1
ATOM 1011 N N . TRP A 1 121 ? 6.128 -2.610 -21.314 1.00 95.00 121 TRP A N 1
ATOM 1012 C CA . TRP A 1 121 ? 6.303 -4.062 -21.211 1.00 95.00 121 TRP A CA 1
ATOM 1013 C C . TRP A 1 121 ? 5.478 -4.815 -22.259 1.00 95.00 121 TRP A C 1
ATOM 1015 O O . TRP A 1 121 ? 6.014 -5.708 -22.915 1.00 95.00 121 TRP A O 1
ATOM 1025 N N . LYS A 1 122 ? 4.206 -4.444 -22.462 1.00 92.19 122 LYS A N 1
ATOM 1026 C CA . LYS A 1 122 ? 3.292 -5.077 -23.433 1.00 92.19 122 LYS A CA 1
ATOM 1027 C C . LYS A 1 122 ? 3.812 -4.973 -24.870 1.00 92.19 122 LYS A C 1
ATOM 1029 O O . LYS A 1 122 ? 3.790 -5.955 -25.602 1.00 92.19 122 LYS A O 1
ATOM 1034 N N . SER A 1 123 ? 4.370 -3.821 -25.239 1.00 94.81 123 SER A N 1
ATOM 1035 C CA . SER A 1 123 ? 4.997 -3.596 -26.552 1.00 94.81 123 SER A CA 1
ATOM 1036 C C . SER A 1 123 ? 6.368 -4.268 -26.727 1.00 94.81 123 SER A C 1
ATOM 1038 O O . SER A 1 123 ? 6.920 -4.239 -27.825 1.00 94.81 123 SER A O 1
ATOM 1040 N N . ASN A 1 124 ? 6.941 -4.871 -25.676 1.00 93.56 124 ASN A N 1
ATOM 1041 C CA . ASN A 1 124 ? 8.248 -5.534 -25.723 1.00 93.56 124 ASN A CA 1
ATOM 1042 C C . ASN A 1 124 ? 8.225 -6.918 -25.030 1.00 93.56 124 ASN A C 1
ATOM 1044 O O . ASN A 1 124 ? 8.933 -7.128 -24.034 1.00 93.56 124 ASN A O 1
ATOM 1048 N N . PRO A 1 125 ? 7.446 -7.889 -25.548 1.00 90.25 125 PRO A N 1
ATOM 1049 C CA . PRO A 1 125 ? 7.236 -9.196 -24.915 1.00 90.25 125 PRO A CA 1
ATOM 1050 C C . PRO A 1 125 ? 8.525 -10.004 -24.717 1.00 90.25 125 PRO A C 1
ATOM 1052 O O . PRO A 1 125 ? 8.628 -10.795 -23.779 1.00 90.25 125 PRO A O 1
ATOM 1055 N N . GLN A 1 126 ? 9.556 -9.764 -25.533 1.00 90.19 126 GLN A N 1
ATOM 1056 C CA . GLN A 1 126 ? 10.868 -10.381 -25.358 1.00 90.19 126 GLN A CA 1
ATOM 1057 C C . GLN A 1 126 ? 11.451 -10.106 -23.965 1.00 90.19 126 GLN A C 1
ATOM 1059 O O . GLN A 1 126 ? 12.023 -11.007 -23.356 1.00 90.19 126 GLN A O 1
ATOM 1064 N N . PHE A 1 127 ? 11.268 -8.899 -23.416 1.00 89.94 127 PHE A N 1
ATOM 1065 C CA . PHE A 1 127 ? 11.795 -8.571 -22.091 1.00 89.94 127 PHE A CA 1
ATOM 1066 C C . PHE A 1 127 ? 10.982 -9.203 -20.966 1.00 89.94 127 PHE A C 1
ATOM 106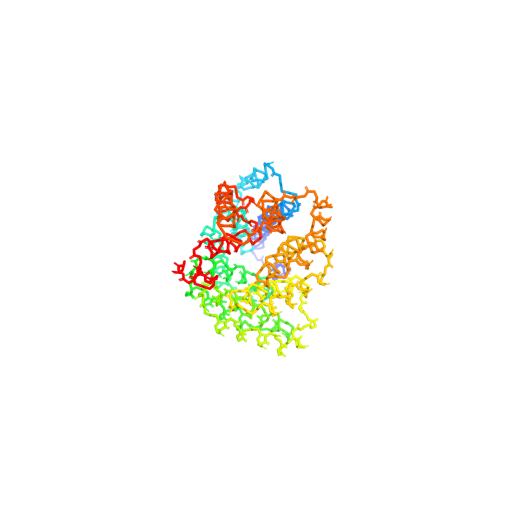8 O O . PHE A 1 127 ? 11.572 -9.521 -19.938 1.00 89.94 127 PHE A O 1
ATOM 1075 N N . GLN A 1 128 ? 9.680 -9.442 -21.154 1.00 88.12 128 GLN A N 1
ATOM 1076 C CA . GLN A 1 128 ? 8.838 -10.087 -20.139 1.00 88.12 128 GLN A CA 1
ATOM 1077 C C . GLN A 1 128 ? 9.382 -11.473 -19.780 1.00 88.12 128 GLN A C 1
ATOM 1079 O O . GLN A 1 128 ? 9.463 -11.820 -18.606 1.00 88.12 128 GLN A O 1
ATOM 1084 N N . LYS A 1 129 ? 9.844 -12.235 -20.783 1.00 82.81 129 LYS A N 1
ATOM 1085 C CA . LYS A 1 129 ? 10.462 -13.547 -20.558 1.00 82.81 129 LYS A CA 1
ATOM 1086 C C . LYS A 1 129 ? 11.812 -13.432 -19.850 1.00 82.81 129 LYS A C 1
ATOM 1088 O O . LYS A 1 129 ? 12.038 -14.139 -18.879 1.00 82.81 129 LYS A O 1
ATOM 1093 N N . TYR A 1 130 ? 12.717 -12.572 -20.321 1.00 85.56 130 TYR A N 1
ATOM 1094 C CA . TYR A 1 130 ? 14.075 -12.478 -19.756 1.00 85.56 130 TYR A CA 1
ATOM 1095 C C . TYR A 1 130 ? 14.136 -11.783 -18.391 1.00 85.56 130 TYR A C 1
ATOM 1097 O O . TYR A 1 130 ? 15.126 -11.928 -17.680 1.00 85.56 130 TYR A O 1
ATOM 1105 N N . ARG A 1 131 ? 13.112 -10.998 -18.040 1.00 87.00 131 ARG A N 1
ATOM 1106 C CA . ARG A 1 131 ? 13.055 -10.175 -16.824 1.00 87.00 131 ARG A CA 1
ATOM 1107 C C . ARG A 1 131 ? 11.707 -10.320 -16.124 1.00 87.00 131 ARG A C 1
ATOM 1109 O O . ARG A 1 131 ? 11.071 -9.331 -15.759 1.00 87.00 131 ARG A O 1
ATOM 1116 N N . ALA A 1 132 ? 11.279 -11.565 -15.948 1.00 84.44 132 ALA A N 1
ATOM 1117 C CA . ALA A 1 132 ? 9.957 -11.892 -15.430 1.00 84.44 132 ALA A CA 1
ATOM 1118 C C . ALA A 1 132 ? 9.692 -11.263 -14.048 1.00 84.44 132 ALA A C 1
ATOM 1120 O O . ALA A 1 132 ? 8.619 -10.705 -13.829 1.00 84.44 132 ALA A O 1
ATOM 1121 N N . THR A 1 133 ? 10.683 -11.239 -13.151 1.00 84.75 133 THR A N 1
ATOM 1122 C CA . THR A 1 133 ? 10.567 -10.596 -11.828 1.00 84.75 133 THR A CA 1
ATOM 1123 C C . THR A 1 133 ? 10.302 -9.090 -11.912 1.00 84.75 133 THR A C 1
ATOM 1125 O O . THR A 1 133 ? 9.395 -8.589 -11.251 1.00 84.75 133 THR A O 1
ATOM 1128 N N . ASP A 1 134 ? 11.043 -8.354 -12.748 1.00 88.94 134 ASP A N 1
ATOM 1129 C CA . ASP A 1 134 ? 10.847 -6.905 -12.918 1.00 88.94 134 ASP A CA 1
ATOM 1130 C C . ASP A 1 134 ? 9.468 -6.589 -13.510 1.00 88.94 134 ASP A C 1
ATOM 1132 O O . ASP A 1 134 ? 8.812 -5.618 -13.115 1.00 88.94 134 ASP A O 1
ATOM 1136 N N . TYR A 1 135 ? 9.020 -7.427 -14.448 1.00 91.50 135 TYR A N 1
ATOM 1137 C CA . TYR A 1 135 ? 7.699 -7.322 -15.050 1.00 91.50 135 TYR A CA 1
ATOM 1138 C C . TYR A 1 135 ? 6.589 -7.556 -14.017 1.00 91.50 135 TYR A C 1
ATOM 1140 O O . TYR A 1 135 ? 5.709 -6.707 -13.870 1.00 91.50 135 TYR A O 1
ATOM 1148 N N . ARG A 1 136 ? 6.674 -8.635 -13.225 1.00 87.56 136 ARG A N 1
ATOM 1149 C CA . ARG A 1 136 ? 5.724 -8.933 -12.137 1.00 87.56 136 ARG A CA 1
ATOM 1150 C C . ARG A 1 136 ? 5.677 -7.819 -11.090 1.00 87.56 136 ARG A C 1
ATOM 1152 O O . ARG A 1 136 ? 4.595 -7.407 -10.681 1.00 87.56 136 ARG A O 1
ATOM 1159 N N . ASN A 1 137 ? 6.827 -7.271 -10.700 1.00 88.25 137 ASN A N 1
ATOM 1160 C CA . ASN A 1 137 ? 6.884 -6.134 -9.777 1.00 88.25 137 ASN A CA 1
ATOM 1161 C C . ASN A 1 137 ? 6.210 -4.883 -10.356 1.00 88.25 137 ASN A C 1
ATOM 1163 O O . ASN A 1 137 ? 5.494 -4.180 -9.644 1.00 88.25 137 ASN A O 1
ATOM 1167 N N . SER A 1 138 ? 6.400 -4.622 -11.653 1.00 92.88 138 SER A N 1
ATOM 1168 C CA . SER A 1 138 ? 5.743 -3.507 -12.344 1.00 92.88 138 SER A CA 1
ATOM 1169 C C . SER A 1 138 ? 4.220 -3.683 -12.379 1.00 92.88 138 SER A C 1
ATOM 1171 O O . SER A 1 138 ? 3.497 -2.730 -12.092 1.00 92.88 138 SER A O 1
ATOM 1173 N N . LEU A 1 139 ? 3.744 -4.903 -12.659 1.00 92.88 139 LEU A N 1
ATOM 1174 C CA . LEU A 1 139 ? 2.323 -5.261 -12.627 1.00 92.88 139 LEU A CA 1
ATOM 1175 C C . LEU A 1 139 ? 1.718 -5.101 -11.233 1.00 92.88 139 LEU A C 1
ATOM 1177 O O . LEU A 1 139 ? 0.660 -4.501 -11.109 1.00 92.88 139 LEU A O 1
ATOM 1181 N N . ASN A 1 140 ? 2.393 -5.579 -10.184 1.00 90.94 140 ASN A N 1
ATOM 1182 C CA . ASN A 1 140 ? 1.920 -5.439 -8.804 1.00 90.94 140 ASN A CA 1
ATOM 1183 C C . ASN A 1 140 ? 1.712 -3.969 -8.409 1.00 90.94 140 ASN A C 1
ATOM 1185 O O . ASN A 1 140 ? 0.703 -3.633 -7.792 1.00 90.94 140 ASN A O 1
ATOM 1189 N N . ASN A 1 141 ? 2.648 -3.091 -8.782 1.00 91.50 141 ASN A N 1
ATOM 1190 C CA . ASN A 1 141 ? 2.524 -1.659 -8.506 1.00 91.50 141 ASN A CA 1
ATOM 1191 C C . ASN A 1 141 ? 1.374 -1.023 -9.303 1.00 91.50 141 ASN A C 1
ATOM 1193 O O . ASN A 1 141 ? 0.624 -0.218 -8.756 1.00 91.50 141 ASN A O 1
ATOM 1197 N N . TYR A 1 142 ? 1.214 -1.409 -10.573 1.00 95.56 142 TYR A N 1
ATOM 1198 C CA . TYR A 1 142 ? 0.116 -0.935 -11.415 1.00 95.56 142 TYR A CA 1
ATOM 1199 C C . TYR A 1 142 ? -1.248 -1.396 -10.883 1.00 95.56 142 TYR A C 1
ATOM 1201 O O . TYR A 1 142 ? -2.130 -0.569 -10.690 1.00 95.56 142 TYR A O 1
ATOM 1209 N N . LEU A 1 143 ? -1.385 -2.678 -10.527 1.00 95.06 143 LEU A N 1
ATOM 1210 C CA . LEU A 1 143 ? -2.589 -3.257 -9.922 1.00 95.06 143 LEU A CA 1
ATOM 1211 C C . LEU A 1 143 ? -3.011 -2.529 -8.645 1.00 95.06 143 LEU A C 1
ATOM 1213 O O . LEU A 1 143 ? -4.192 -2.234 -8.473 1.00 95.06 143 LEU A O 1
ATOM 1217 N N . GLY A 1 144 ? -2.053 -2.216 -7.767 1.00 91.50 144 GLY A N 1
ATOM 1218 C CA . GLY A 1 144 ? -2.326 -1.461 -6.544 1.00 91.50 144 GLY A CA 1
ATOM 1219 C C . GLY A 1 144 ? -2.954 -0.094 -6.829 1.00 91.50 144 GLY A C 1
ATOM 1220 O O . GLY A 1 144 ? -3.937 0.272 -6.188 1.00 91.50 144 GLY A O 1
ATOM 1221 N N . LEU A 1 145 ? -2.438 0.627 -7.829 1.00 93.19 145 LEU A N 1
ATOM 1222 C CA . LEU A 1 145 ? -2.965 1.934 -8.229 1.00 93.19 145 LEU A CA 1
ATOM 1223 C C . LEU A 1 145 ? -4.279 1.838 -9.005 1.00 93.19 145 LEU A C 1
ATOM 1225 O O . LEU A 1 145 ? -5.166 2.647 -8.761 1.00 93.19 145 LEU A O 1
ATOM 1229 N N . CYS A 1 146 ? -4.444 0.849 -9.890 1.00 94.94 146 CYS A N 1
ATOM 1230 C CA . CYS A 1 146 ? -5.726 0.605 -10.551 1.00 94.94 146 CYS A CA 1
ATOM 1231 C C . CYS A 1 146 ? -6.826 0.373 -9.519 1.00 94.94 146 CYS A C 1
ATOM 1233 O O . CYS A 1 146 ? -7.933 0.876 -9.680 1.00 94.94 146 CYS A O 1
ATOM 1235 N N . ASN A 1 147 ? -6.519 -0.367 -8.452 1.00 92.44 147 ASN A N 1
ATOM 1236 C CA . ASN A 1 147 ? -7.470 -0.595 -7.381 1.00 92.44 147 ASN A CA 1
ATOM 1237 C C . ASN A 1 147 ? -7.778 0.694 -6.602 1.00 92.44 147 ASN A C 1
ATOM 1239 O O . ASN A 1 147 ? -8.946 1.014 -6.411 1.00 92.44 147 ASN A O 1
ATOM 1243 N N . ALA A 1 148 ? -6.748 1.452 -6.209 1.00 88.88 148 ALA A N 1
ATOM 1244 C CA . ALA A 1 148 ? -6.908 2.703 -5.463 1.00 88.88 148 ALA A CA 1
ATOM 1245 C C . ALA A 1 148 ? -7.674 3.792 -6.241 1.00 88.88 148 ALA A C 1
ATOM 1247 O O . ALA A 1 148 ? -8.435 4.540 -5.644 1.00 88.88 148 ALA A O 1
ATOM 1248 N N . GLU A 1 149 ? -7.519 3.852 -7.567 1.00 93.12 149 GLU A N 1
ATOM 1249 C CA . GLU A 1 149 ? -8.205 4.806 -8.459 1.00 93.12 149 GLU A CA 1
ATOM 1250 C C . GLU A 1 149 ? -9.439 4.209 -9.162 1.00 93.12 149 GLU A C 1
ATOM 1252 O O . GLU A 1 149 ? -9.922 4.745 -10.164 1.00 93.12 149 GLU A O 1
ATOM 1257 N N . HIS A 1 150 ? -9.937 3.072 -8.666 1.00 91.88 150 HIS A N 1
ATOM 1258 C CA . HIS A 1 150 ? -11.177 2.420 -9.106 1.00 91.88 150 HIS A CA 1
ATOM 1259 C C . HIS A 1 150 ? -11.204 2.067 -10.613 1.00 91.88 150 HIS A C 1
ATOM 1261 O O . HIS A 1 150 ? -12.263 1.919 -11.224 1.00 91.88 150 HIS A O 1
ATOM 1267 N N . GLN A 1 151 ? -10.035 1.869 -11.230 1.00 93.62 151 GLN A N 1
ATOM 1268 C CA . GLN A 1 151 ? -9.875 1.445 -12.626 1.00 93.62 151 GLN A CA 1
ATOM 1269 C C . GLN A 1 151 ? -10.020 -0.077 -12.758 1.00 93.62 151 GLN A C 1
ATOM 1271 O O . GLN A 1 151 ? -9.064 -0.796 -13.059 1.00 93.62 151 GLN A O 1
ATOM 1276 N N . PHE A 1 152 ? -11.223 -0.590 -12.498 1.00 91.56 152 PHE A N 1
ATOM 1277 C CA . PHE A 1 152 ? -11.457 -2.031 -12.355 1.00 91.56 152 PHE A CA 1
ATOM 1278 C C . PHE A 1 152 ? -11.277 -2.842 -13.647 1.00 91.56 152 PHE A C 1
ATOM 1280 O O . PHE A 1 152 ? -10.890 -4.007 -13.575 1.00 91.56 152 PHE A O 1
ATOM 1287 N N . GLU A 1 153 ? -11.502 -2.246 -14.819 1.00 92.06 153 GLU A N 1
ATOM 1288 C CA . GLU A 1 153 ? -11.247 -2.910 -16.107 1.00 92.06 153 GLU A CA 1
ATOM 1289 C C . GLU A 1 153 ? -9.744 -3.137 -16.326 1.00 92.06 153 GLU A C 1
ATOM 1291 O O . GLU A 1 153 ? -9.304 -4.264 -16.562 1.00 92.06 153 GLU A O 1
ATOM 1296 N N . HIS A 1 154 ? -8.942 -2.086 -16.132 1.00 92.94 154 HIS A N 1
ATOM 1297 C CA . HIS A 1 154 ? -7.480 -2.150 -16.194 1.00 92.94 154 HIS A CA 1
ATOM 1298 C C . HIS A 1 154 ? -6.906 -3.097 -15.131 1.00 92.94 154 HIS A C 1
ATOM 1300 O O . HIS A 1 154 ? -5.972 -3.854 -15.406 1.00 92.94 154 HIS A O 1
ATOM 1306 N N . PHE A 1 155 ? -7.501 -3.115 -13.931 1.00 94.69 155 PHE A N 1
ATOM 1307 C CA . PHE A 1 155 ? -7.153 -4.067 -12.878 1.00 94.69 155 PHE A CA 1
ATOM 1308 C C . PHE A 1 155 ? -7.355 -5.518 -13.337 1.00 94.69 155 PHE A C 1
ATOM 1310 O O . PHE A 1 155 ? -6.460 -6.346 -13.168 1.00 94.69 155 PHE A O 1
ATOM 1317 N N . ALA A 1 156 ? -8.506 -5.835 -13.938 1.00 92.75 156 ALA A N 1
ATOM 1318 C CA . ALA A 1 156 ? -8.802 -7.185 -14.409 1.00 92.75 156 ALA A CA 1
ATOM 1319 C C . ALA A 1 156 ? -7.821 -7.642 -15.505 1.00 92.75 156 ALA A C 1
ATOM 1321 O O . ALA A 1 156 ? -7.317 -8.766 -15.439 1.00 92.75 156 ALA A O 1
ATOM 1322 N N . GLU A 1 157 ? -7.492 -6.770 -16.467 1.00 92.94 157 GLU A N 1
ATOM 1323 C CA . GLU A 1 157 ? -6.487 -7.066 -17.501 1.00 92.94 157 GLU A CA 1
ATOM 1324 C C . GLU A 1 157 ? -5.108 -7.343 -16.879 1.00 92.94 157 GLU A C 1
ATOM 1326 O O . GLU A 1 157 ? -4.484 -8.372 -17.158 1.00 92.94 157 GLU A O 1
ATOM 1331 N N . ALA A 1 158 ? -4.639 -6.452 -16.001 1.00 92.69 158 ALA A N 1
ATOM 1332 C CA . ALA A 1 158 ? -3.328 -6.575 -15.372 1.00 92.69 158 ALA A CA 1
ATOM 1333 C C . ALA A 1 158 ? -3.226 -7.802 -14.448 1.00 92.69 158 ALA A C 1
ATOM 1335 O O . ALA A 1 158 ? -2.156 -8.407 -14.346 1.00 92.69 158 ALA A O 1
ATOM 1336 N N . LEU A 1 159 ? -4.328 -8.215 -13.809 1.00 92.69 159 LEU A N 1
ATOM 1337 C CA . LEU A 1 159 ? -4.366 -9.403 -12.955 1.00 92.69 159 LEU A CA 1
ATOM 1338 C C . LEU A 1 159 ? -4.195 -10.678 -13.786 1.00 92.69 159 LEU A C 1
ATOM 1340 O O . LEU A 1 159 ? -3.414 -11.554 -13.414 1.00 92.69 159 LEU A O 1
ATOM 1344 N N . ILE A 1 160 ? -4.851 -10.758 -14.949 1.00 90.25 160 ILE A N 1
ATOM 1345 C CA . ILE A 1 160 ? -4.656 -11.868 -15.892 1.00 90.25 160 ILE A CA 1
ATOM 1346 C C . ILE A 1 160 ? -3.186 -11.938 -16.330 1.00 90.25 160 ILE A C 1
ATOM 1348 O O . ILE A 1 160 ? -2.613 -13.028 -16.378 1.00 90.25 160 ILE A O 1
ATOM 1352 N N . ALA A 1 161 ? -2.563 -10.789 -16.610 1.00 89.50 161 ALA A N 1
ATOM 1353 C CA . ALA A 1 161 ? -1.157 -10.719 -17.002 1.00 89.50 161 ALA A CA 1
ATOM 1354 C C . ALA A 1 161 ? -0.187 -11.144 -15.879 1.00 89.50 161 ALA A C 1
ATOM 1356 O O . ALA A 1 161 ? 0.853 -11.738 -16.165 1.00 89.50 161 ALA A O 1
ATOM 1357 N N . LEU A 1 162 ? -0.526 -10.879 -14.610 1.00 88.75 162 LEU A N 1
ATOM 1358 C CA . LEU A 1 162 ? 0.270 -11.290 -13.446 1.00 88.75 162 LEU A CA 1
ATOM 1359 C C . LEU A 1 162 ? 0.244 -12.808 -13.227 1.00 88.75 162 LEU A C 1
ATOM 1361 O O . LEU A 1 162 ? 1.256 -13.386 -12.832 1.00 88.75 162 LEU A O 1
ATOM 1365 N N . GLU A 1 163 ? -0.899 -13.446 -13.480 1.00 83.00 163 GLU A N 1
ATOM 1366 C CA . GLU A 1 163 ? -1.128 -14.861 -13.157 1.00 83.00 163 GLU A CA 1
ATOM 1367 C C . GLU A 1 163 ? -0.884 -15.825 -14.312 1.00 83.00 163 GLU A C 1
ATOM 1369 O O . GLU A 1 163 ? -0.706 -17.021 -14.083 1.00 83.00 163 GLU A O 1
ATOM 1374 N N . LYS A 1 164 ? -0.854 -15.322 -15.549 1.00 81.25 164 LYS A N 1
ATOM 1375 C CA . LYS A 1 164 ? -0.562 -16.122 -16.744 1.00 81.25 164 LYS A CA 1
ATOM 1376 C C . LYS A 1 164 ? 0.757 -15.779 -17.469 1.00 81.25 164 LYS A C 1
ATOM 1378 O O . LYS A 1 164 ? 0.796 -15.937 -18.692 1.00 81.25 164 LYS A O 1
ATOM 1383 N N . PRO A 1 165 ? 1.847 -15.318 -16.819 1.00 70.25 165 PRO A N 1
ATOM 1384 C CA . PRO A 1 165 ? 3.124 -15.165 -17.502 1.00 70.25 165 PRO A CA 1
ATOM 1385 C C . PRO A 1 165 ? 3.785 -16.540 -17.718 1.00 70.25 165 PRO A C 1
ATOM 1387 O O . PRO A 1 165 ? 3.449 -17.512 -17.038 1.00 70.25 165 PRO A O 1
ATOM 1390 N N . PRO A 1 166 ? 4.772 -16.652 -18.625 1.00 67.81 166 PRO A N 1
ATOM 1391 C CA . PRO A 1 166 ? 5.621 -17.834 -18.658 1.00 67.81 166 PRO A CA 1
ATOM 1392 C C . PRO A 1 166 ? 6.440 -17.903 -17.359 1.00 67.81 166 PRO A C 1
ATOM 1394 O O . PRO A 1 166 ? 7.409 -17.161 -17.196 1.00 67.81 166 PRO A O 1
ATOM 1397 N N . PHE A 1 167 ? 6.050 -18.783 -16.435 1.00 76.62 167 PHE A N 1
ATOM 1398 C CA . PHE A 1 167 ? 6.823 -19.067 -15.226 1.00 76.62 167 PHE A CA 1
ATOM 1399 C C . PHE A 1 167 ? 8.052 -19.904 -15.575 1.00 76.62 167 PHE A C 1
ATOM 1401 O O . PHE A 1 167 ? 7.949 -20.925 -16.256 1.00 76.62 167 PHE A O 1
ATOM 1408 N N . GLN A 1 168 ? 9.225 -19.487 -15.102 1.00 77.50 168 GLN A N 1
ATOM 1409 C CA . GLN A 1 168 ? 10.472 -20.230 -15.308 1.00 77.50 168 GLN A CA 1
ATOM 1410 C C . GLN A 1 168 ? 10.725 -21.265 -14.207 1.00 77.50 168 GLN A C 1
ATOM 1412 O O . GLN A 1 168 ? 11.583 -22.133 -14.354 1.00 77.50 168 GLN A O 1
ATOM 1417 N N . SER A 1 169 ? 9.990 -21.182 -13.096 1.00 80.88 169 SER A N 1
ATOM 1418 C CA . SER A 1 169 ? 10.074 -22.127 -11.986 1.00 80.88 169 SER A CA 1
ATOM 1419 C C . SER A 1 169 ? 8.770 -22.170 -11.186 1.00 80.88 169 SER A C 1
ATOM 1421 O O . SER A 1 169 ? 7.968 -21.237 -11.236 1.00 80.88 169 SER A O 1
ATOM 1423 N N . LYS A 1 170 ? 8.597 -23.227 -10.380 1.00 80.44 170 LYS A N 1
ATOM 1424 C CA . LYS A 1 170 ? 7.497 -23.332 -9.403 1.00 80.44 170 LYS A CA 1
ATOM 1425 C C . LYS A 1 170 ? 7.515 -22.204 -8.364 1.00 80.44 170 LYS A C 1
ATOM 1427 O O . LYS A 1 170 ? 6.485 -21.878 -7.787 1.00 80.44 170 LYS A O 1
ATOM 1432 N N . ASP A 1 171 ? 8.680 -21.607 -8.134 1.00 79.06 171 ASP A N 1
ATOM 1433 C CA . ASP A 1 171 ? 8.855 -20.527 -7.164 1.00 79.06 171 ASP A CA 1
ATOM 1434 C C . ASP A 1 171 ? 8.242 -19.230 -7.668 1.00 79.06 171 ASP A C 1
ATOM 1436 O O . ASP A 1 171 ? 7.549 -18.541 -6.925 1.00 79.06 171 ASP A O 1
ATOM 1440 N N . GLU A 1 172 ? 8.458 -18.932 -8.949 1.00 78.75 172 GLU A N 1
ATOM 1441 C CA . GLU A 1 172 ? 7.850 -17.776 -9.599 1.00 78.75 172 GLU A CA 1
ATOM 1442 C C . GLU A 1 172 ? 6.327 -17.908 -9.682 1.00 78.75 172 GLU A C 1
ATOM 1444 O O . GLU A 1 172 ? 5.617 -16.920 -9.506 1.00 78.75 172 GLU A O 1
ATOM 1449 N N . GLU A 1 173 ? 5.826 -19.124 -9.919 1.00 81.81 173 GLU A N 1
ATOM 1450 C CA . GLU A 1 173 ? 4.390 -19.412 -9.908 1.00 81.81 173 GLU A CA 1
ATOM 1451 C C . GLU A 1 173 ? 3.788 -19.185 -8.512 1.00 81.81 173 GLU A C 1
ATOM 1453 O O . GLU A 1 173 ? 2.758 -18.523 -8.379 1.00 81.81 173 GLU A O 1
ATOM 1458 N N . ALA A 1 174 ? 4.446 -19.680 -7.458 1.00 80.69 174 ALA A N 1
ATOM 1459 C CA . ALA A 1 174 ? 4.004 -19.478 -6.080 1.00 80.69 174 ALA A CA 1
ATOM 1460 C C . ALA A 1 174 ? 4.017 -17.991 -5.680 1.00 80.69 174 ALA A C 1
ATOM 1462 O O . ALA A 1 174 ? 3.070 -17.511 -5.054 1.00 80.69 174 ALA A O 1
ATOM 1463 N N . GLU A 1 175 ? 5.052 -17.242 -6.076 1.00 80.75 175 GLU A N 1
ATOM 1464 C CA . GLU A 1 175 ? 5.142 -15.798 -5.837 1.00 80.75 175 GLU A CA 1
ATOM 1465 C C . GLU A 1 175 ? 4.014 -15.036 -6.550 1.00 80.75 175 GLU A C 1
ATOM 1467 O O . GLU A 1 175 ? 3.362 -14.176 -5.950 1.00 80.75 175 GLU A O 1
ATOM 1472 N N . ALA A 1 176 ? 3.752 -15.360 -7.820 1.00 83.00 176 ALA A N 1
ATOM 1473 C CA . ALA A 1 176 ? 2.676 -14.747 -8.589 1.00 83.00 176 ALA A CA 1
ATOM 1474 C C . ALA A 1 176 ? 1.300 -15.069 -8.001 1.00 83.00 176 ALA A C 1
ATOM 1476 O O . ALA A 1 176 ? 0.495 -14.156 -7.828 1.00 83.00 176 ALA A O 1
ATOM 1477 N N . ARG A 1 177 ? 1.057 -16.325 -7.605 1.00 84.38 177 ARG A N 1
ATOM 1478 C CA . ARG A 1 177 ? -0.181 -16.745 -6.932 1.00 84.38 177 ARG A CA 1
ATOM 1479 C C . ARG A 1 177 ? -0.403 -15.983 -5.628 1.00 84.38 177 ARG A C 1
ATOM 1481 O O . ARG A 1 177 ? -1.483 -15.446 -5.405 1.00 84.38 177 ARG A O 1
ATOM 1488 N N . GLN A 1 178 ? 0.628 -15.871 -4.793 1.00 85.75 178 GLN A N 1
ATOM 1489 C CA . GLN A 1 178 ? 0.571 -15.117 -3.540 1.00 85.75 178 GLN A CA 1
ATOM 1490 C C . GLN A 1 178 ? 0.280 -13.628 -3.777 1.00 85.75 178 GLN A C 1
ATOM 1492 O O . GLN A 1 178 ? -0.529 -13.029 -3.065 1.00 85.75 178 GLN A O 1
ATOM 1497 N N . ASN A 1 179 ? 0.939 -13.014 -4.762 1.00 86.62 179 ASN A N 1
ATOM 1498 C CA . ASN A 1 179 ? 0.689 -11.620 -5.118 1.00 86.62 179 ASN A CA 1
ATOM 1499 C C . ASN A 1 179 ? -0.735 -11.437 -5.667 1.00 86.62 179 ASN A C 1
ATOM 1501 O O . ASN A 1 179 ? -1.422 -10.515 -5.236 1.00 86.62 179 ASN A O 1
ATOM 1505 N N . GLY A 1 180 ? -1.199 -12.352 -6.525 1.00 89.69 180 GLY A N 1
ATOM 1506 C CA . GLY A 1 180 ? -2.567 -12.415 -7.042 1.00 89.69 180 GLY A CA 1
ATOM 1507 C C . GLY A 1 180 ? -3.612 -12.526 -5.930 1.00 89.69 180 GLY A C 1
ATOM 1508 O O . GLY A 1 180 ? -4.628 -11.833 -5.950 1.00 89.69 180 GLY A O 1
ATOM 1509 N N . LEU A 1 181 ? -3.353 -13.346 -4.911 1.00 91.31 181 LEU A N 1
ATOM 1510 C CA . LEU A 1 181 ? -4.216 -13.468 -3.736 1.00 91.31 181 LEU A CA 1
ATOM 1511 C C . LEU A 1 181 ? -4.275 -12.157 -2.938 1.00 91.31 181 LEU A C 1
ATOM 1513 O O . LEU A 1 181 ? -5.358 -11.700 -2.576 1.00 91.31 181 LEU A O 1
ATOM 1517 N N . PHE A 1 182 ? -3.124 -11.512 -2.719 1.00 92.12 182 PHE A N 1
ATOM 1518 C CA . PHE A 1 182 ? -3.055 -10.242 -1.994 1.00 92.12 182 PHE A CA 1
ATOM 1519 C C . PHE A 1 182 ? -3.800 -9.113 -2.717 1.00 92.12 182 PHE A C 1
ATOM 1521 O O . PHE A 1 182 ? -4.578 -8.396 -2.093 1.00 92.12 182 PHE A O 1
ATOM 1528 N N . VAL A 1 183 ? -3.595 -8.948 -4.029 1.00 92.62 183 VAL A N 1
ATOM 1529 C CA . VAL A 1 183 ? -4.280 -7.883 -4.784 1.00 92.62 183 VAL A CA 1
ATOM 1530 C C . VAL A 1 183 ? -5.784 -8.133 -4.885 1.00 92.62 183 VAL A C 1
ATOM 1532 O O . VAL A 1 183 ? -6.545 -7.172 -4.837 1.00 92.62 183 VAL A O 1
ATOM 1535 N N . ARG A 1 184 ? -6.238 -9.396 -4.940 1.00 94.00 184 ARG A N 1
ATOM 1536 C CA . ARG A 1 184 ? -7.671 -9.728 -4.848 1.00 94.00 184 ARG A CA 1
ATOM 1537 C C . ARG A 1 184 ? -8.268 -9.341 -3.504 1.00 94.00 184 ARG A C 1
ATOM 1539 O O . ARG A 1 184 ? -9.352 -8.775 -3.487 1.00 94.00 184 ARG A O 1
ATOM 1546 N N . LEU A 1 185 ? -7.571 -9.618 -2.400 1.00 95.56 185 LEU A N 1
ATOM 1547 C CA . LEU A 1 185 ? -8.025 -9.206 -1.070 1.00 95.56 185 LEU A CA 1
ATOM 1548 C C . LEU A 1 185 ? -8.265 -7.695 -1.025 1.00 95.56 185 LEU A C 1
ATOM 1550 O O . LEU A 1 185 ? -9.348 -7.256 -0.651 1.00 95.56 185 LEU A O 1
ATOM 1554 N N . GLN A 1 186 ? -7.275 -6.910 -1.464 1.00 94.00 186 GLN A N 1
ATOM 1555 C CA . GLN A 1 186 ? -7.398 -5.451 -1.518 1.00 94.00 186 GLN A CA 1
ATOM 1556 C C . GLN A 1 186 ? -8.552 -5.020 -2.427 1.00 94.00 186 GLN A C 1
ATOM 1558 O O . GLN A 1 186 ? -9.326 -4.144 -2.059 1.00 94.00 186 GLN A O 1
ATOM 1563 N N . HIS A 1 187 ? -8.707 -5.669 -3.580 1.00 94.94 187 HIS A N 1
ATOM 1564 C CA . HIS A 1 187 ? -9.782 -5.373 -4.518 1.00 94.94 187 HIS A CA 1
ATOM 1565 C C . HIS A 1 187 ? -11.174 -5.606 -3.939 1.00 94.94 187 HIS A C 1
ATOM 1567 O O . HIS A 1 187 ? -12.045 -4.743 -4.046 1.00 94.94 187 HIS A O 1
ATOM 1573 N N . TRP A 1 188 ? -11.388 -6.748 -3.289 1.00 96.25 188 TRP A N 1
ATOM 1574 C CA . TRP A 1 188 ? -12.675 -7.058 -2.678 1.00 96.25 188 TRP A CA 1
ATOM 1575 C C . TRP A 1 188 ? -12.995 -6.141 -1.504 1.00 96.25 188 TRP A C 1
ATOM 1577 O O . TRP A 1 188 ? -14.138 -5.707 -1.391 1.00 96.25 188 TRP A O 1
ATOM 1587 N N . ILE A 1 189 ? -11.996 -5.771 -0.698 1.00 94.00 189 ILE A N 1
ATOM 1588 C CA . ILE A 1 189 ? -12.158 -4.768 0.363 1.00 94.00 189 ILE A CA 1
ATOM 1589 C C . ILE A 1 189 ? -12.550 -3.410 -0.238 1.00 94.00 189 ILE A C 1
ATOM 1591 O O . ILE A 1 189 ? -13.543 -2.828 0.189 1.00 94.00 189 ILE A O 1
ATOM 1595 N N . THR A 1 190 ? -11.845 -2.931 -1.270 1.00 92.00 190 THR A N 1
ATOM 1596 C CA . THR A 1 190 ? -12.159 -1.654 -1.941 1.00 92.00 190 THR A CA 1
ATOM 1597 C C . THR A 1 190 ? -13.559 -1.641 -2.551 1.00 92.00 190 THR A C 1
ATOM 1599 O O . THR A 1 190 ? -14.227 -0.616 -2.518 1.00 92.00 190 THR A O 1
ATOM 1602 N N . LYS A 1 191 ? -14.039 -2.775 -3.075 1.00 93.31 191 LYS A N 1
ATOM 1603 C CA . LYS A 1 191 ? -15.401 -2.902 -3.622 1.00 93.31 191 LYS A CA 1
ATOM 1604 C C . LYS A 1 191 ? -16.463 -3.263 -2.578 1.00 93.31 191 LYS A C 1
ATOM 1606 O O . LYS A 1 191 ? -17.593 -3.555 -2.972 1.00 93.31 191 LYS A O 1
ATOM 1611 N N . CYS A 1 192 ? -16.107 -3.302 -1.291 1.00 94.38 192 CYS A N 1
ATOM 1612 C CA . CYS A 1 192 ? -16.971 -3.760 -0.198 1.00 94.38 192 CYS A CA 1
ATOM 1613 C C . CYS A 1 192 ? -17.641 -5.123 -0.488 1.00 94.38 192 CYS A C 1
ATOM 1615 O O . CYS A 1 192 ? -18.795 -5.365 -0.141 1.00 94.38 192 CYS A O 1
ATOM 1617 N N . LYS A 1 193 ? -16.929 -6.035 -1.164 1.00 96.12 193 LYS A N 1
ATOM 1618 C CA . LYS A 1 193 ? -17.355 -7.421 -1.422 1.00 96.12 193 LYS A CA 1
ATOM 1619 C C . LYS A 1 193 ? -16.827 -8.329 -0.318 1.00 96.12 193 LYS A C 1
ATOM 1621 O O . LYS A 1 193 ? -15.885 -9.097 -0.511 1.00 96.12 193 LYS A O 1
ATOM 1626 N N . TRP A 1 194 ? -17.409 -8.191 0.867 1.00 95.62 194 TRP A N 1
ATOM 1627 C CA . TRP A 1 194 ? -16.899 -8.798 2.097 1.00 95.62 194 TRP A CA 1
ATOM 1628 C C . TRP A 1 194 ? -16.869 -10.323 2.051 1.00 95.62 194 TRP A C 1
ATOM 1630 O O . TRP A 1 194 ? -15.888 -10.923 2.477 1.00 95.62 194 TRP A O 1
ATOM 1640 N N . GLU A 1 195 ? -17.891 -10.955 1.476 1.00 95.69 195 GLU A N 1
ATOM 1641 C CA . GLU A 1 195 ? -17.967 -12.412 1.362 1.00 95.69 195 GLU A CA 1
ATOM 1642 C C . GLU A 1 195 ? -16.833 -12.964 0.487 1.00 95.69 195 GLU A C 1
ATOM 1644 O O . GLU A 1 195 ? -16.272 -14.019 0.779 1.00 95.69 195 GLU A O 1
ATOM 1649 N N . ASP A 1 196 ? -16.453 -12.245 -0.572 1.00 96.75 196 ASP A N 1
ATOM 1650 C CA . ASP A 1 196 ? -15.338 -12.633 -1.438 1.00 96.75 196 ASP A CA 1
ATOM 1651 C C . ASP A 1 196 ? -13.978 -12.332 -0.797 1.00 96.75 196 ASP A C 1
ATOM 1653 O O . ASP A 1 196 ? -13.037 -13.111 -0.965 1.00 96.75 196 ASP A O 1
ATOM 1657 N N . ALA A 1 197 ? -13.875 -11.264 -0.000 1.00 96.56 197 ALA A N 1
ATOM 1658 C CA . ALA A 1 197 ? -12.690 -10.982 0.808 1.00 96.56 197 ALA A CA 1
ATOM 1659 C C . ALA A 1 197 ? -12.453 -12.065 1.881 1.00 96.56 197 ALA A C 1
ATOM 1661 O O . ALA A 1 197 ? -11.317 -12.502 2.061 1.00 96.56 197 ALA A O 1
ATOM 1662 N N . ILE A 1 198 ? -13.510 -12.562 2.534 1.00 95.38 198 ILE A N 1
ATOM 1663 C CA . ILE A 1 198 ? -13.423 -13.648 3.529 1.00 95.38 198 ILE A CA 1
ATOM 1664 C C . ILE A 1 198 ? -12.952 -14.956 2.873 1.00 95.38 198 ILE A C 1
ATOM 1666 O O . ILE A 1 198 ? -12.049 -15.616 3.382 1.00 95.38 198 ILE A O 1
ATOM 1670 N N . LYS A 1 199 ? -13.453 -15.302 1.677 1.00 95.56 199 LYS A N 1
ATOM 1671 C CA . LYS A 1 199 ? -12.970 -16.488 0.933 1.00 95.56 199 LYS A CA 1
ATOM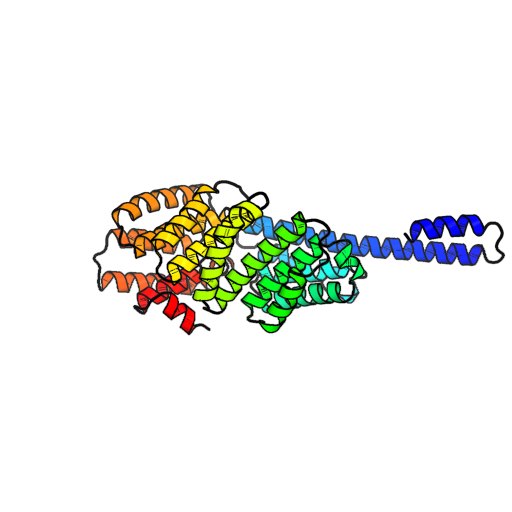 1672 C C . LYS A 1 199 ? -11.470 -16.431 0.619 1.00 95.56 199 LYS A C 1
ATOM 1674 O O . LYS A 1 199 ? -10.818 -17.473 0.490 1.00 95.56 199 LYS A O 1
ATOM 1679 N N . VAL A 1 200 ? -10.912 -15.228 0.455 1.00 94.44 200 VAL A N 1
ATOM 1680 C CA . VAL A 1 200 ? -9.465 -15.052 0.266 1.00 94.44 200 VAL A CA 1
ATOM 1681 C C . VAL A 1 200 ? -8.702 -15.434 1.533 1.00 94.44 200 VAL A C 1
ATOM 1683 O O . VAL A 1 200 ? -7.651 -16.065 1.422 1.00 94.44 200 VAL A O 1
ATOM 1686 N N . 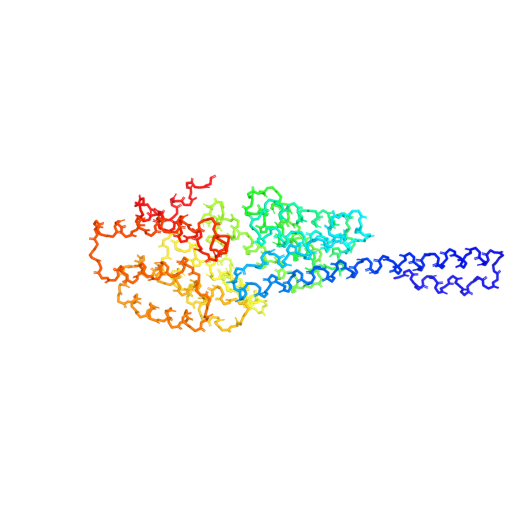GLU A 1 201 ? -9.231 -15.129 2.718 1.00 92.25 201 GLU A N 1
ATOM 1687 C CA . GLU A 1 201 ? -8.653 -15.579 3.986 1.00 92.25 201 GLU A CA 1
ATOM 1688 C C . GLU A 1 201 ? -8.636 -17.108 4.086 1.00 92.25 201 GLU A C 1
ATOM 1690 O O . GLU A 1 201 ? -7.578 -17.689 4.334 1.00 92.25 201 GLU A O 1
ATOM 1695 N N . ASP A 1 202 ? -9.758 -17.770 3.794 1.00 90.81 202 ASP A N 1
ATOM 1696 C CA . ASP A 1 202 ? -9.841 -19.238 3.792 1.00 90.81 202 ASP A CA 1
ATOM 1697 C C . ASP A 1 202 ? -8.809 -19.864 2.849 1.00 90.81 202 ASP A C 1
ATOM 1699 O O . ASP A 1 202 ? -8.150 -20.857 3.172 1.00 90.81 202 ASP A O 1
ATOM 1703 N N . THR A 1 203 ? -8.665 -19.275 1.661 1.00 91.12 203 THR A N 1
ATOM 1704 C CA . THR A 1 203 ? -7.687 -19.712 0.661 1.00 91.12 203 THR A CA 1
ATOM 1705 C C . THR A 1 203 ? -6.266 -19.507 1.177 1.00 91.12 203 THR A C 1
ATOM 1707 O O . THR A 1 203 ? -5.449 -20.422 1.097 1.00 91.12 203 THR A O 1
ATOM 1710 N N . PHE A 1 204 ? -5.977 -18.348 1.772 1.00 90.25 204 PHE A N 1
ATOM 1711 C CA . PHE A 1 204 ? -4.674 -18.055 2.364 1.00 90.25 204 PHE A CA 1
ATOM 1712 C C . PHE A 1 204 ? -4.317 -19.045 3.476 1.00 90.25 204 PHE A C 1
ATOM 1714 O O . PHE A 1 204 ? -3.192 -19.540 3.503 1.00 90.25 204 PHE A O 1
ATOM 1721 N N . GLN A 1 205 ? -5.260 -19.372 4.366 1.00 85.38 205 GLN A N 1
ATOM 1722 C CA . GLN A 1 205 ? -5.040 -20.335 5.447 1.00 85.38 205 GLN A CA 1
ATOM 1723 C C . GLN A 1 205 ? -4.780 -21.752 4.901 1.00 85.38 205 GLN A C 1
ATOM 1725 O O . GLN A 1 205 ? -3.834 -22.409 5.338 1.00 85.38 205 GLN A O 1
ATOM 1730 N N . LYS A 1 206 ? -5.551 -22.206 3.901 1.00 86.00 206 LYS A N 1
ATOM 1731 C CA . LYS A 1 206 ? -5.365 -23.521 3.250 1.00 86.00 206 LYS A CA 1
ATOM 1732 C C . LYS A 1 206 ? -4.034 -23.626 2.510 1.00 86.00 206 LYS A C 1
ATOM 1734 O O . LYS A 1 206 ? -3.363 -24.655 2.574 1.00 86.00 206 LYS A O 1
ATOM 1739 N N . GLU A 1 207 ? -3.642 -22.563 1.815 1.00 82.06 207 GLU A N 1
ATOM 1740 C CA . GLU A 1 207 ? -2.411 -22.525 1.028 1.00 82.06 207 GLU A CA 1
ATOM 1741 C C . GLU A 1 207 ? -1.184 -22.115 1.861 1.00 82.06 207 GLU A C 1
ATOM 1743 O O . GLU A 1 207 ? -0.067 -22.132 1.344 1.00 82.06 207 GLU A O 1
ATOM 1748 N N . GLN A 1 208 ? -1.332 -21.803 3.156 1.00 72.12 208 GLN A N 1
ATOM 1749 C CA . GLN A 1 208 ? -0.240 -21.298 3.996 1.00 72.12 208 GLN A CA 1
ATOM 1750 C C . GLN A 1 208 ? 0.948 -22.266 4.083 1.00 72.12 208 GLN A C 1
ATOM 1752 O O . GLN A 1 208 ? 2.084 -21.821 4.191 1.00 72.12 208 GLN A O 1
ATOM 1757 N N . THR A 1 209 ? 0.740 -23.579 3.998 1.00 66.06 209 THR A N 1
ATOM 1758 C CA . THR A 1 209 ? 1.838 -24.567 4.014 1.00 66.06 209 THR A CA 1
ATOM 1759 C C . THR A 1 209 ? 2.635 -24.595 2.703 1.00 66.06 209 THR A C 1
ATOM 1761 O O . THR A 1 209 ? 3.844 -24.836 2.721 1.00 66.06 209 THR A O 1
ATOM 1764 N N . LEU A 1 210 ? 1.978 -24.298 1.577 1.00 63.84 210 LEU A N 1
ATOM 1765 C CA . LEU A 1 210 ? 2.564 -24.227 0.232 1.00 63.84 210 LEU A CA 1
ATOM 1766 C C . LEU A 1 210 ? 3.210 -22.857 -0.029 1.00 63.84 210 LEU A C 1
ATOM 1768 O O . LEU A 1 210 ? 4.341 -22.782 -0.506 1.00 63.84 210 LEU A O 1
ATOM 1772 N N . ILE A 1 211 ? 2.519 -21.779 0.344 1.00 65.62 211 ILE A N 1
ATOM 1773 C CA . ILE A 1 211 ? 2.959 -20.382 0.216 1.00 65.62 211 ILE A CA 1
ATOM 1774 C C . ILE A 1 211 ? 4.001 -20.033 1.294 1.00 65.62 211 ILE A C 1
ATOM 1776 O O . ILE A 1 211 ? 4.969 -19.311 1.047 1.00 65.62 211 ILE A O 1
ATOM 1780 N N . GLY A 1 212 ? 3.839 -20.561 2.508 1.00 58.31 212 GLY A N 1
ATOM 1781 C CA . GLY A 1 212 ? 4.518 -20.087 3.718 1.00 58.31 212 GLY A CA 1
ATOM 1782 C C . GLY A 1 212 ? 6.027 -20.287 3.753 1.00 58.31 212 GLY A C 1
ATOM 1783 O O . GLY A 1 212 ? 6.704 -19.532 4.441 1.00 58.31 212 GLY A O 1
ATOM 1784 N N . LYS A 1 213 ? 6.593 -21.221 2.976 1.00 62.88 213 LYS A N 1
ATOM 1785 C CA . LYS A 1 213 ? 8.060 -21.360 2.882 1.00 62.88 213 LYS A CA 1
ATOM 1786 C C . LYS A 1 213 ? 8.734 -20.205 2.125 1.00 62.88 213 LYS A C 1
ATOM 1788 O O . LYS A 1 213 ? 9.947 -20.059 2.238 1.00 62.88 213 LYS A O 1
ATOM 1793 N N . LYS A 1 214 ? 7.985 -19.411 1.345 1.00 71.12 214 LYS A N 1
ATOM 1794 C CA . LYS A 1 214 ? 8.521 -18.319 0.500 1.00 71.12 214 LYS A CA 1
ATOM 1795 C C . LYS A 1 214 ? 7.831 -16.973 0.707 1.00 71.12 214 LYS A C 1
ATOM 1797 O O . LYS A 1 214 ? 8.245 -15.974 0.122 1.00 71.12 214 LYS A O 1
ATOM 1802 N N . LEU A 1 215 ? 6.824 -16.929 1.576 1.00 78.44 215 LEU A N 1
ATOM 1803 C CA . LEU A 1 215 ? 6.173 -15.695 1.982 1.00 78.44 215 LEU A CA 1
ATOM 1804 C C . LEU A 1 215 ? 7.172 -14.812 2.733 1.00 78.44 215 LEU A C 1
ATOM 1806 O O . LEU A 1 215 ? 7.595 -15.130 3.843 1.00 78.44 215 LEU A O 1
ATOM 1810 N N . THR A 1 216 ? 7.544 -13.683 2.132 1.00 81.12 216 THR A N 1
ATOM 1811 C CA . THR A 1 216 ? 8.408 -12.711 2.805 1.00 81.12 216 THR A CA 1
ATOM 1812 C C . THR A 1 216 ? 7.720 -12.184 4.063 1.00 81.12 216 THR A C 1
ATOM 1814 O O . THR A 1 216 ? 6.500 -11.984 4.076 1.00 81.12 216 THR A O 1
ATOM 1817 N N . THR A 1 217 ? 8.493 -11.890 5.112 1.00 83.62 217 THR A N 1
ATOM 1818 C CA . THR A 1 217 ? 7.960 -11.322 6.362 1.00 83.62 217 THR A CA 1
ATOM 1819 C C . THR A 1 217 ? 7.102 -10.090 6.087 1.00 83.62 217 THR A C 1
ATOM 1821 O O . THR A 1 217 ? 5.989 -9.987 6.588 1.00 83.62 217 THR A O 1
ATOM 1824 N N . SER A 1 218 ? 7.561 -9.195 5.205 1.00 82.31 218 SER A N 1
ATOM 1825 C CA . SER A 1 218 ? 6.815 -7.990 4.828 1.00 82.31 218 SER A CA 1
ATOM 1826 C C . SER A 1 218 ? 5.462 -8.290 4.181 1.00 82.31 218 SER A C 1
ATOM 1828 O O . SER A 1 218 ? 4.497 -7.575 4.448 1.00 82.31 218 SER A O 1
ATOM 1830 N N . ARG A 1 219 ? 5.360 -9.337 3.348 1.00 86.06 219 ARG A N 1
ATOM 1831 C CA . ARG A 1 219 ? 4.077 -9.729 2.757 1.00 86.06 219 ARG A CA 1
ATOM 1832 C C . ARG A 1 219 ? 3.166 -10.388 3.788 1.00 86.06 219 ARG A C 1
ATOM 1834 O O . ARG A 1 219 ? 1.978 -10.082 3.788 1.00 86.06 219 ARG A O 1
ATOM 1841 N N . ARG A 1 220 ? 3.704 -11.230 4.678 1.00 88.25 220 ARG A N 1
ATOM 1842 C CA . ARG A 1 220 ? 2.931 -11.818 5.784 1.00 88.25 220 ARG A CA 1
ATOM 1843 C C . ARG A 1 220 ? 2.323 -10.729 6.658 1.00 88.25 220 ARG A C 1
ATOM 1845 O O . ARG A 1 220 ? 1.121 -10.735 6.859 1.00 88.25 220 ARG A O 1
ATOM 1852 N N . MET A 1 221 ? 3.123 -9.732 7.040 1.00 89.00 221 MET A N 1
ATOM 1853 C CA . MET A 1 221 ? 2.639 -8.571 7.789 1.00 89.00 221 MET A CA 1
ATOM 1854 C C . MET A 1 221 ? 1.511 -7.829 7.051 1.00 89.00 221 MET A C 1
ATOM 1856 O O . MET A 1 221 ? 0.523 -7.449 7.670 1.00 89.00 221 MET A O 1
ATOM 1860 N N . ALA A 1 222 ? 1.621 -7.641 5.730 1.00 89.19 222 ALA A N 1
ATOM 1861 C CA . ALA A 1 222 ? 0.574 -6.986 4.946 1.00 89.19 222 ALA A CA 1
ATOM 1862 C C . ALA A 1 222 ? -0.736 -7.799 4.897 1.00 89.19 222 ALA A C 1
ATOM 1864 O O . ALA A 1 222 ? -1.815 -7.211 4.981 1.00 89.19 222 ALA A O 1
ATOM 1865 N N . PHE A 1 223 ? -0.655 -9.131 4.788 1.00 92.38 223 PHE A N 1
ATOM 1866 C CA . PHE A 1 223 ? -1.822 -10.013 4.895 1.00 92.38 223 PHE A CA 1
ATOM 1867 C C . PHE A 1 223 ? -2.454 -9.934 6.282 1.00 92.38 223 PHE A C 1
ATOM 1869 O O . PHE A 1 223 ? -3.640 -9.639 6.370 1.00 92.38 223 PHE A O 1
ATOM 1876 N N . SER A 1 224 ? -1.669 -10.116 7.348 1.00 93.38 224 SER A N 1
ATOM 1877 C CA . SER A 1 224 ? -2.169 -10.074 8.726 1.00 93.38 224 SER A CA 1
ATOM 1878 C C . SER A 1 224 ? -2.847 -8.732 9.028 1.00 93.38 224 SER A C 1
ATOM 1880 O O . SER A 1 224 ? -3.936 -8.703 9.586 1.00 93.38 224 SER A O 1
ATOM 1882 N N . MET A 1 225 ? -2.283 -7.617 8.554 1.00 94.00 225 MET A N 1
ATOM 1883 C CA . MET A 1 225 ? -2.918 -6.299 8.655 1.00 94.00 225 MET A CA 1
ATOM 1884 C C . MET A 1 225 ? -4.274 -6.242 7.933 1.00 94.00 225 MET A C 1
ATOM 1886 O O . MET A 1 225 ? -5.266 -5.788 8.497 1.00 94.00 225 MET A O 1
ATOM 1890 N N . SER A 1 226 ? -4.321 -6.723 6.688 1.00 95.25 226 SER A N 1
ATOM 1891 C CA . SER A 1 226 ? -5.521 -6.658 5.844 1.00 95.25 226 SER A CA 1
ATOM 1892 C C . SER A 1 226 ? -6.640 -7.567 6.351 1.00 95.25 226 SER A C 1
ATOM 1894 O O . SER A 1 226 ? -7.798 -7.163 6.331 1.00 95.25 226 SER A O 1
ATOM 1896 N N . PHE A 1 227 ? -6.307 -8.767 6.835 1.00 96.88 227 PHE A N 1
ATOM 1897 C CA . PHE A 1 227 ? -7.279 -9.661 7.462 1.00 96.88 227 PHE A CA 1
ATOM 1898 C C . PHE A 1 227 ? -7.763 -9.109 8.799 1.00 96.88 227 PHE A C 1
ATOM 1900 O O . PHE A 1 227 ? -8.957 -9.126 9.058 1.00 96.88 227 PHE A O 1
ATOM 1907 N N . SER A 1 228 ? -6.877 -8.519 9.604 1.00 96.81 228 SER A N 1
ATOM 1908 C CA . SER A 1 228 ? -7.279 -7.872 10.854 1.00 96.81 228 SER A CA 1
ATOM 1909 C C . SER A 1 228 ? -8.267 -6.717 10.616 1.00 96.81 228 SER A C 1
ATOM 1911 O O . SER A 1 228 ? -9.275 -6.611 11.316 1.00 96.81 228 SER A O 1
ATOM 1913 N N . TRP A 1 229 ? -8.042 -5.903 9.575 1.00 96.88 229 TRP A N 1
ATOM 1914 C CA . TRP A 1 229 ? -9.013 -4.906 9.111 1.00 96.88 229 TRP A CA 1
ATOM 1915 C C . TRP A 1 229 ? -10.324 -5.525 8.640 1.00 96.88 229 TRP A C 1
ATOM 1917 O O . TRP A 1 229 ? -11.381 -5.078 9.076 1.00 96.88 229 TRP A O 1
ATOM 1927 N N . LEU A 1 230 ? -10.265 -6.542 7.777 1.00 97.56 230 LEU A N 1
ATOM 1928 C CA . LEU A 1 230 ? -11.450 -7.225 7.260 1.00 97.56 230 LEU A CA 1
ATOM 1929 C C . LEU A 1 230 ? -12.319 -7.770 8.399 1.00 97.56 230 LEU A C 1
ATOM 1931 O O . LEU A 1 230 ? -13.509 -7.470 8.441 1.00 97.56 230 LEU A O 1
ATOM 1935 N N . CYS A 1 231 ? -11.715 -8.502 9.336 1.00 97.56 231 CYS A N 1
ATOM 1936 C CA . CYS A 1 231 ? -12.379 -9.049 10.513 1.00 97.56 231 CYS A CA 1
ATOM 1937 C C . CYS A 1 231 ? -13.065 -7.944 11.331 1.00 97.56 231 CYS A C 1
ATOM 1939 O O . CYS A 1 231 ? -14.251 -8.057 11.636 1.00 97.56 231 CYS A O 1
ATOM 1941 N N . LEU A 1 232 ? -12.380 -6.823 11.598 1.00 97.06 232 LEU A N 1
ATOM 1942 C CA . LEU A 1 232 ? -12.991 -5.696 12.311 1.00 97.06 232 LEU A CA 1
ATOM 1943 C C . LEU A 1 232 ? -14.175 -5.088 11.539 1.00 97.06 232 LEU A C 1
ATOM 1945 O O . LEU A 1 232 ? -15.201 -4.777 12.141 1.00 97.06 232 LEU A O 1
ATOM 1949 N N . ILE A 1 233 ? -14.053 -4.930 10.216 1.00 96.62 233 ILE A N 1
ATOM 1950 C CA . ILE A 1 233 ? -15.115 -4.378 9.361 1.00 96.62 233 ILE A CA 1
ATOM 1951 C C . ILE A 1 233 ? -16.381 -5.234 9.444 1.00 96.62 233 ILE A C 1
ATOM 1953 O O . ILE A 1 233 ? -17.477 -4.689 9.589 1.00 96.62 233 ILE A O 1
ATOM 1957 N N . VAL A 1 234 ? -16.239 -6.560 9.366 1.00 96.12 234 VAL A N 1
ATOM 1958 C CA . VAL A 1 234 ? -17.376 -7.497 9.380 1.00 96.12 234 VAL A CA 1
ATOM 1959 C C . VAL A 1 234 ? -17.865 -7.847 10.789 1.00 96.12 234 VAL A C 1
ATOM 1961 O O . VAL A 1 234 ? -18.868 -8.544 10.920 1.00 96.12 234 VAL A O 1
ATOM 1964 N N . GLY A 1 235 ? -17.207 -7.334 11.833 1.00 95.12 235 GLY A N 1
ATOM 1965 C CA . GLY A 1 235 ? -17.576 -7.546 13.236 1.00 95.12 235 GLY A CA 1
ATOM 1966 C C . GLY A 1 235 ? -17.000 -8.814 13.877 1.00 95.12 235 GLY A C 1
ATOM 1967 O O . GLY A 1 235 ? -17.372 -9.140 15.002 1.00 95.12 235 GLY A O 1
ATOM 1968 N N . ASP A 1 236 ? -16.082 -9.512 13.208 1.00 96.44 236 ASP A N 1
ATOM 1969 C CA . ASP A 1 236 ? -15.326 -10.635 13.771 1.00 96.44 236 ASP A CA 1
ATOM 1970 C C . ASP A 1 236 ? -14.159 -10.118 14.631 1.00 96.44 236 ASP A C 1
ATOM 1972 O O . ASP A 1 236 ? -13.020 -9.963 14.186 1.00 96.44 236 ASP A O 1
ATOM 1976 N N . LEU A 1 237 ? -14.447 -9.794 15.892 1.00 95.50 237 LEU A N 1
ATOM 1977 C CA . LEU A 1 237 ? -13.445 -9.232 16.804 1.00 95.50 237 LEU A CA 1
ATOM 1978 C C . LEU A 1 237 ? -12.369 -10.253 17.210 1.00 95.50 237 LEU A C 1
ATOM 1980 O O . LEU A 1 237 ? -11.219 -9.869 17.432 1.00 95.50 237 LEU A O 1
ATOM 1984 N N . GLU A 1 238 ? -12.705 -11.543 17.273 1.00 95.31 238 GLU A N 1
ATOM 1985 C CA . GLU A 1 238 ? -11.750 -12.609 17.603 1.00 95.31 238 GLU A CA 1
ATOM 1986 C C . GLU A 1 238 ? -10.725 -12.798 16.480 1.00 95.31 238 GLU A C 1
ATOM 1988 O O . GLU A 1 238 ? -9.514 -12.808 16.736 1.00 95.31 238 GLU A O 1
ATOM 1993 N N . GLY A 1 239 ? -11.188 -12.861 15.226 1.00 96.44 239 GLY A N 1
ATOM 1994 C CA . GLY A 1 239 ? -10.318 -12.878 14.052 1.00 96.44 239 GLY A CA 1
ATOM 1995 C C . GLY A 1 239 ? -9.451 -11.623 13.960 1.00 96.44 239 GLY A C 1
ATOM 1996 O O . GLY A 1 239 ? -8.247 -11.718 13.697 1.00 96.44 239 GLY A O 1
ATOM 1997 N N . ALA A 1 240 ? -10.015 -10.450 14.274 1.00 97.12 240 ALA A N 1
ATOM 1998 C CA . ALA A 1 240 ? -9.269 -9.194 14.277 1.00 97.12 240 ALA A CA 1
ATOM 1999 C C . ALA A 1 240 ? -8.097 -9.232 15.272 1.00 97.12 240 ALA A C 1
ATOM 2001 O O . ALA A 1 240 ? -6.975 -8.876 14.894 1.00 97.12 240 ALA A O 1
ATOM 2002 N N . ILE A 1 241 ? -8.321 -9.719 16.504 1.00 95.56 241 ILE A N 1
ATOM 2003 C CA . ILE A 1 241 ? -7.251 -9.922 17.497 1.00 95.56 241 ILE A CA 1
ATOM 2004 C C . ILE A 1 241 ? -6.209 -10.895 16.961 1.00 95.56 241 ILE A C 1
ATOM 2006 O O . ILE A 1 241 ? -5.029 -10.550 16.933 1.00 95.56 241 ILE A O 1
ATOM 2010 N N . LYS A 1 242 ? -6.633 -12.087 16.523 1.00 95.75 242 LYS A N 1
ATOM 2011 C CA . LYS A 1 242 ? -5.735 -13.159 16.073 1.00 95.75 242 LYS A CA 1
ATOM 2012 C C . LYS A 1 242 ? -4.753 -12.656 15.015 1.00 95.75 242 LYS A C 1
ATOM 2014 O O . LYS A 1 242 ? -3.545 -12.862 15.134 1.00 95.75 242 LYS A O 1
ATOM 2019 N N . TRP A 1 243 ? -5.256 -11.967 13.994 1.00 95.56 243 TRP A N 1
ATOM 2020 C CA . TRP A 1 243 ? -4.419 -11.435 12.921 1.00 95.56 243 TRP A CA 1
ATOM 2021 C C . TRP A 1 243 ? -3.543 -10.260 13.363 1.00 95.56 243 TRP A C 1
ATOM 2023 O O . TRP A 1 243 ? -2.394 -10.157 12.927 1.00 95.56 243 TRP A O 1
ATOM 2033 N N . ASN A 1 244 ? -4.033 -9.397 14.256 1.00 95.12 244 ASN A N 1
ATOM 2034 C CA . ASN A 1 244 ? -3.221 -8.305 14.790 1.00 95.12 244 ASN A CA 1
ATOM 2035 C C . ASN A 1 244 ? -2.089 -8.819 15.696 1.00 95.12 244 ASN A C 1
ATOM 2037 O O . ASN A 1 244 ? -0.979 -8.290 15.679 1.00 95.12 244 ASN A O 1
ATOM 2041 N N . GLU A 1 245 ? -2.339 -9.868 16.476 1.00 92.75 245 GLU A N 1
ATOM 2042 C CA . GLU A 1 245 ? -1.321 -10.517 17.299 1.00 92.75 245 GLU A CA 1
ATOM 2043 C C . GLU A 1 245 ? -0.279 -11.243 16.450 1.00 92.75 245 GLU A C 1
ATOM 2045 O O . GLU A 1 245 ? 0.911 -11.109 16.732 1.00 92.75 245 GLU A O 1
ATOM 2050 N N . ASP A 1 246 ? -0.687 -11.910 15.364 1.00 90.62 246 ASP A N 1
ATOM 2051 C CA . ASP A 1 246 ? 0.245 -12.465 14.374 1.00 90.62 246 ASP A CA 1
ATOM 2052 C C . ASP A 1 246 ? 1.148 -11.367 13.781 1.00 90.62 246 ASP A C 1
ATOM 2054 O O . ASP A 1 246 ? 2.369 -11.525 13.714 1.00 90.62 246 ASP A O 1
ATOM 2058 N N . LEU A 1 247 ? 0.577 -10.207 13.438 1.00 91.25 247 LEU A N 1
ATOM 2059 C CA . LEU A 1 247 ? 1.331 -9.045 12.961 1.00 91.25 247 LEU A CA 1
ATOM 2060 C C . LEU A 1 247 ? 2.340 -8.525 14.001 1.00 91.25 247 LEU A C 1
ATOM 2062 O O . LEU A 1 247 ? 3.487 -8.228 13.656 1.00 91.25 247 LEU A O 1
ATOM 2066 N N . LEU A 1 248 ? 1.935 -8.423 15.269 1.00 89.31 248 LEU A N 1
ATOM 2067 C CA . LEU A 1 248 ? 2.806 -7.986 16.365 1.00 89.31 248 LEU A CA 1
ATOM 2068 C C . LEU A 1 248 ? 3.913 -9.009 16.674 1.00 89.31 248 LEU A C 1
ATOM 2070 O O . LEU A 1 248 ? 5.033 -8.608 17.010 1.00 89.31 248 LEU A O 1
ATOM 2074 N N . ALA A 1 249 ? 3.622 -10.306 16.533 1.00 88.44 249 ALA A N 1
ATOM 2075 C CA . ALA A 1 249 ? 4.556 -11.406 16.772 1.00 88.44 249 ALA A CA 1
ATOM 2076 C C . ALA A 1 249 ? 5.663 -11.495 15.712 1.00 88.44 249 ALA A C 1
ATOM 2078 O O . ALA A 1 249 ? 6.786 -11.883 16.031 1.00 88.44 249 ALA A O 1
ATOM 2079 N N . LEU A 1 250 ? 5.407 -11.052 14.476 1.00 82.94 250 LEU A N 1
ATOM 2080 C CA . LEU A 1 250 ? 6.401 -10.979 13.389 1.00 82.94 250 LEU A CA 1
ATOM 2081 C C . LEU A 1 250 ? 7.505 -9.916 13.613 1.00 82.94 250 LEU A C 1
ATOM 2083 O O . LEU A 1 250 ? 8.260 -9.581 12.700 1.00 82.94 250 LEU A O 1
ATOM 2087 N N . GLY A 1 251 ? 7.581 -9.351 14.818 1.00 63.47 251 GLY A N 1
ATOM 2088 C CA . GLY A 1 251 ? 8.184 -8.063 15.127 1.00 63.47 251 GLY A CA 1
ATOM 2089 C C . GLY A 1 251 ? 9.694 -7.881 14.910 1.00 63.47 251 GLY A C 1
ATOM 2090 O O . GLY A 1 251 ? 10.490 -8.803 14.771 1.00 63.47 251 GLY A O 1
ATOM 2091 N N . THR A 1 252 ? 10.064 -6.595 14.992 1.00 55.75 252 THR A N 1
ATOM 2092 C CA . THR A 1 252 ? 11.403 -5.958 15.090 1.00 55.75 252 THR A CA 1
ATOM 2093 C C . THR A 1 252 ? 12.246 -5.777 13.830 1.00 55.75 252 THR A C 1
ATOM 2095 O O . THR A 1 252 ? 13.235 -5.047 13.894 1.00 55.75 252 THR A O 1
ATOM 2098 N N . GLN A 1 253 ? 11.866 -6.314 12.670 1.00 55.72 253 GLN A N 1
ATOM 2099 C CA . GLN A 1 253 ? 12.613 -5.988 11.451 1.00 55.72 253 GLN A CA 1
ATOM 2100 C C . GLN A 1 253 ? 12.426 -4.507 11.079 1.00 55.72 253 GLN A C 1
ATOM 2102 O O . GLN A 1 253 ? 11.306 -4.038 10.885 1.00 55.72 253 GLN A O 1
ATOM 2107 N N . ALA A 1 254 ? 13.537 -3.778 10.928 1.00 57.12 254 ALA A N 1
ATOM 2108 C CA . ALA A 1 254 ? 13.585 -2.332 10.671 1.00 57.12 254 ALA A CA 1
ATOM 2109 C C . ALA A 1 254 ? 12.865 -1.861 9.386 1.00 57.12 254 ALA A C 1
ATOM 2111 O O . ALA A 1 254 ? 12.807 -0.666 9.112 1.00 57.12 254 ALA A O 1
ATOM 2112 N N . VAL A 1 255 ? 12.358 -2.781 8.558 1.00 59.22 255 VAL A N 1
ATOM 2113 C CA . VAL A 1 255 ? 11.821 -2.475 7.225 1.00 59.22 255 VAL A CA 1
ATOM 2114 C C . VAL A 1 255 ? 10.385 -1.942 7.277 1.00 59.22 255 VAL A C 1
ATOM 2116 O O . VAL A 1 255 ? 10.039 -1.136 6.421 1.00 59.22 255 VAL A O 1
ATOM 2119 N N . ARG A 1 256 ? 9.559 -2.352 8.255 1.00 73.75 256 ARG A N 1
ATOM 2120 C CA . ARG A 1 256 ? 8.130 -1.975 8.350 1.00 73.75 256 ARG A CA 1
ATOM 2121 C C . ARG A 1 256 ? 7.710 -1.567 9.764 1.00 73.75 256 ARG A C 1
ATOM 2123 O O . ARG A 1 256 ? 6.782 -2.125 10.352 1.00 73.75 256 ARG A O 1
ATOM 2130 N N . ILE A 1 257 ? 8.442 -0.610 10.336 1.00 77.44 257 ILE A N 1
ATOM 2131 C CA . ILE A 1 257 ? 8.136 -0.074 11.670 1.00 77.44 257 ILE A CA 1
ATOM 2132 C C . ILE A 1 257 ? 6.760 0.613 11.702 1.00 77.44 257 ILE A C 1
ATOM 2134 O O . ILE A 1 257 ? 6.059 0.525 12.705 1.00 77.44 257 ILE A O 1
ATOM 2138 N N . ASP A 1 258 ? 6.341 1.198 10.575 1.00 79.94 258 ASP A N 1
ATOM 2139 C CA . ASP A 1 258 ? 5.018 1.783 10.333 1.00 79.94 258 ASP A CA 1
ATOM 2140 C C . ASP A 1 258 ? 3.879 0.790 10.613 1.00 79.94 258 ASP A C 1
ATOM 2142 O O . ASP A 1 258 ? 2.972 1.100 11.383 1.00 79.94 258 ASP A O 1
ATOM 2146 N N . LEU A 1 259 ? 3.958 -0.429 10.059 1.00 85.00 259 LEU A N 1
ATOM 2147 C CA . LEU A 1 259 ? 2.949 -1.476 10.264 1.00 85.00 259 LEU A CA 1
ATOM 2148 C C . LEU A 1 259 ? 2.847 -1.879 11.726 1.00 85.00 259 LEU A C 1
ATOM 2150 O O . LEU A 1 259 ? 1.750 -2.023 12.251 1.00 85.00 259 LEU A O 1
ATOM 2154 N N . ARG A 1 260 ? 3.989 -2.055 12.392 1.00 83.94 260 ARG A N 1
ATOM 2155 C CA . ARG A 1 260 ? 4.009 -2.445 13.803 1.00 83.94 260 ARG A CA 1
ATOM 2156 C C . ARG A 1 260 ? 3.420 -1.356 14.696 1.00 83.94 260 ARG A C 1
ATOM 2158 O O . ARG A 1 260 ? 2.674 -1.673 15.618 1.00 83.94 260 ARG A O 1
ATOM 2165 N N . ARG A 1 261 ? 3.774 -0.092 14.453 1.00 84.00 261 ARG A N 1
ATOM 2166 C CA . ARG A 1 261 ? 3.244 1.045 15.215 1.00 84.00 261 ARG A CA 1
ATOM 2167 C C . ARG A 1 261 ? 1.734 1.123 15.063 1.00 84.00 261 ARG A C 1
ATOM 2169 O O . ARG A 1 261 ? 1.024 1.109 16.067 1.00 84.00 261 ARG A O 1
ATOM 2176 N N . TYR A 1 262 ? 1.254 1.045 13.826 1.00 89.06 262 TYR A N 1
ATOM 2177 C CA . TYR A 1 262 ? -0.177 1.010 13.584 1.00 89.06 262 TYR A CA 1
ATOM 2178 C C . TYR A 1 262 ? -0.849 -0.224 14.208 1.00 89.06 262 TYR A C 1
ATOM 2180 O O . TYR A 1 262 ? -1.901 -0.073 14.807 1.00 89.06 262 TYR A O 1
ATOM 2188 N N . ALA A 1 263 ? -0.235 -1.411 14.195 1.00 91.94 263 ALA A N 1
ATOM 2189 C CA . ALA A 1 263 ? -0.774 -2.608 14.858 1.00 91.94 263 ALA A CA 1
ATOM 2190 C C . ALA A 1 263 ? -0.971 -2.431 16.377 1.00 91.94 263 ALA A C 1
ATOM 2192 O O . ALA A 1 263 ? -1.925 -2.954 16.957 1.00 91.94 263 ALA A O 1
ATOM 2193 N N . LEU A 1 264 ? -0.084 -1.678 17.041 1.00 90.44 264 LEU A N 1
ATOM 2194 C CA . LEU A 1 264 ? -0.230 -1.336 18.460 1.00 90.44 264 LEU A CA 1
ATOM 2195 C C . LEU A 1 264 ? -1.414 -0.395 18.690 1.00 90.44 264 LEU A C 1
ATOM 2197 O O . LEU A 1 264 ? -2.186 -0.615 19.621 1.00 90.44 264 LEU A O 1
ATOM 2201 N N . LEU A 1 265 ? -1.573 0.621 17.837 1.00 91.75 265 LEU A N 1
ATOM 2202 C CA . LEU A 1 265 ? -2.728 1.521 17.873 1.00 91.75 265 LEU A CA 1
ATOM 2203 C C . LEU A 1 265 ? -4.029 0.764 17.574 1.00 91.75 265 LEU A C 1
ATOM 2205 O O . LEU A 1 265 ? -5.024 0.913 18.278 1.00 91.75 265 LEU A O 1
ATOM 2209 N N . PHE A 1 266 ? -3.996 -0.101 16.566 1.00 94.31 266 PHE A N 1
ATOM 2210 C CA . PHE A 1 266 ? -5.122 -0.897 16.110 1.00 94.31 266 PHE A CA 1
ATOM 2211 C C . PHE A 1 266 ? -5.573 -1.911 17.162 1.00 94.31 266 PHE A C 1
ATOM 2213 O O . PHE A 1 266 ? -6.770 -2.094 17.358 1.00 94.31 266 PHE A O 1
ATOM 2220 N N . ALA A 1 267 ? -4.640 -2.485 17.931 1.00 92.88 267 ALA A N 1
ATOM 2221 C CA . ALA A 1 267 ? -4.976 -3.323 19.081 1.00 92.88 267 ALA A CA 1
ATOM 2222 C C . ALA A 1 267 ? -5.893 -2.590 20.071 1.00 92.88 267 ALA A C 1
ATOM 2224 O O . ALA A 1 267 ? -6.838 -3.178 20.590 1.00 92.88 267 ALA A O 1
ATOM 2225 N N . LEU A 1 268 ? -5.633 -1.306 20.330 1.00 92.00 268 LEU A N 1
ATOM 2226 C CA . LEU A 1 268 ? -6.459 -0.508 21.235 1.00 92.00 268 LEU A CA 1
ATOM 2227 C C . LEU A 1 268 ? -7.858 -0.267 20.661 1.00 92.00 268 LEU A C 1
ATOM 2229 O O . LEU A 1 268 ? -8.827 -0.325 21.410 1.00 92.00 268 LEU A O 1
ATOM 2233 N N . ILE A 1 269 ? -7.963 -0.048 19.346 1.00 93.19 269 ILE A N 1
ATOM 2234 C CA . ILE A 1 269 ? -9.249 0.076 18.648 1.00 93.19 269 ILE A CA 1
ATOM 2235 C C . ILE A 1 269 ? -10.049 -1.228 18.781 1.00 93.19 269 ILE A C 1
ATOM 2237 O O . ILE A 1 269 ? -11.194 -1.190 19.220 1.00 93.19 269 ILE A O 1
ATOM 2241 N N . ILE A 1 270 ? -9.443 -2.385 18.492 1.00 93.81 270 ILE A N 1
ATOM 2242 C CA . ILE A 1 270 ? -10.116 -3.691 18.614 1.00 93.81 270 ILE A CA 1
ATOM 2243 C C . ILE A 1 270 ? -10.595 -3.935 20.055 1.00 93.81 270 ILE A C 1
ATOM 2245 O O . ILE A 1 270 ? -11.726 -4.360 20.279 1.00 93.81 270 ILE A O 1
ATOM 2249 N N . HIS A 1 271 ? -9.757 -3.646 21.053 1.00 89.25 271 HIS A N 1
ATOM 2250 C CA . HIS A 1 271 ? -10.128 -3.844 22.457 1.00 89.25 271 HIS A CA 1
ATOM 2251 C C . HIS A 1 271 ? -11.188 -2.860 22.955 1.00 89.25 271 HIS A C 1
ATOM 2253 O O . HIS A 1 271 ? -11.992 -3.229 23.813 1.00 89.25 271 HIS A O 1
ATOM 2259 N N . PHE A 1 272 ? -11.220 -1.645 22.406 1.00 89.25 272 PHE A N 1
ATOM 2260 C CA . PHE A 1 272 ? -12.325 -0.724 22.627 1.00 89.25 272 PHE A CA 1
ATOM 2261 C C . PHE A 1 272 ? -13.639 -1.297 22.079 1.00 89.25 272 PHE A C 1
ATOM 2263 O O . PHE A 1 272 ? -14.636 -1.292 22.795 1.00 89.25 272 PHE A O 1
ATOM 2270 N N . GLU A 1 273 ? -13.635 -1.855 20.863 1.00 90.38 273 GLU A N 1
ATOM 2271 C CA . GLU A 1 273 ? -14.823 -2.496 20.273 1.00 90.38 273 GLU A CA 1
ATOM 2272 C C . GLU A 1 273 ? -15.326 -3.692 21.086 1.00 90.38 273 GLU A C 1
ATOM 2274 O O . GLU A 1 273 ? -16.530 -3.907 21.190 1.00 90.38 273 GLU A O 1
ATOM 2279 N N . LEU A 1 274 ? -14.418 -4.440 21.714 1.00 88.62 274 LEU A N 1
ATOM 2280 C CA . LEU A 1 274 ? -14.767 -5.542 22.614 1.00 88.62 274 LEU A CA 1
ATOM 2281 C C . LEU A 1 274 ? -15.379 -5.095 23.947 1.00 88.62 274 LEU A C 1
ATOM 2283 O O . LEU A 1 274 ? -15.884 -5.934 24.689 1.00 88.62 274 LEU A O 1
ATOM 2287 N N . GLY A 1 275 ? -15.269 -3.815 24.310 1.00 83.12 275 GLY A N 1
ATOM 2288 C CA . GLY A 1 275 ? -15.636 -3.334 25.643 1.00 83.12 275 GLY A CA 1
ATOM 2289 C C . GLY A 1 275 ? -14.722 -3.852 26.764 1.00 83.12 275 GLY A C 1
ATOM 2290 O O . GLY A 1 275 ? -15.079 -3.764 27.937 1.00 83.12 275 GLY A O 1
ATOM 2291 N N . ASN A 1 276 ? -13.538 -4.387 26.437 1.00 75.88 276 ASN A N 1
ATOM 2292 C CA . ASN A 1 276 ? -12.600 -4.924 27.425 1.00 75.88 276 ASN A CA 1
ATOM 2293 C C . ASN A 1 276 ? -11.676 -3.818 27.962 1.00 75.88 276 ASN A C 1
ATOM 2295 O O . ASN A 1 276 ? -10.528 -3.670 27.533 1.00 75.88 276 ASN A O 1
ATOM 2299 N N . VAL A 1 277 ? -12.209 -3.026 28.895 1.00 71.25 277 VAL A N 1
ATOM 2300 C CA . VAL A 1 277 ? -11.524 -1.857 29.474 1.00 71.25 277 VAL A CA 1
ATOM 2301 C C . VAL A 1 277 ? -10.250 -2.250 30.237 1.00 71.25 277 VAL A C 1
ATOM 2303 O O . VAL A 1 277 ? -9.251 -1.536 30.152 1.00 71.25 277 VAL A O 1
ATOM 2306 N N . ASP A 1 278 ? -10.230 -3.410 30.899 1.00 69.69 278 ASP A N 1
ATOM 2307 C CA . ASP A 1 278 ? -9.078 -3.868 31.692 1.00 69.69 278 ASP A CA 1
ATOM 2308 C C . ASP A 1 278 ? -7.856 -4.194 30.817 1.00 69.69 278 ASP A C 1
ATOM 2310 O O . ASP A 1 278 ? -6.722 -3.822 31.134 1.00 69.69 278 ASP A O 1
ATOM 2314 N N . GLN A 1 279 ? -8.068 -4.841 29.665 1.00 74.19 279 GLN A N 1
ATOM 2315 C CA . GLN A 1 279 ? -6.984 -5.107 28.709 1.00 74.19 279 GLN A CA 1
ATOM 2316 C C . GLN A 1 279 ? -6.495 -3.832 28.006 1.00 74.19 279 GLN A C 1
ATOM 2318 O O . GLN A 1 279 ? -5.349 -3.780 27.541 1.00 74.19 279 GLN A O 1
ATOM 2323 N N . LEU A 1 280 ? -7.336 -2.795 27.935 1.00 79.31 280 LEU A N 1
ATOM 2324 C CA . LEU A 1 280 ? -7.015 -1.549 27.248 1.00 79.31 280 LEU A CA 1
ATOM 2325 C C . LEU A 1 280 ? -5.876 -0.785 27.941 1.00 79.31 280 LEU A C 1
ATOM 2327 O O . LEU A 1 280 ? -4.994 -0.281 27.246 1.00 79.31 280 LEU A O 1
ATOM 2331 N N . ASP A 1 281 ? -5.825 -0.745 29.279 1.00 78.44 281 ASP A N 1
ATOM 2332 C CA . ASP A 1 281 ? -4.737 -0.072 30.016 1.00 78.44 281 ASP A CA 1
ATOM 2333 C C . ASP A 1 281 ? -3.381 -0.762 29.789 1.00 78.44 281 ASP A C 1
ATOM 2335 O O . ASP A 1 281 ? -2.384 -0.121 29.437 1.00 78.44 281 ASP A O 1
ATOM 2339 N N . ASN A 1 282 ? -3.345 -2.094 29.885 1.00 82.94 282 ASN A N 1
ATOM 2340 C CA . ASN A 1 282 ? -2.124 -2.869 29.653 1.00 82.94 282 ASN A CA 1
ATOM 2341 C C . ASN A 1 282 ? -1.563 -2.643 28.244 1.00 82.94 282 ASN A C 1
ATOM 2343 O O . ASN A 1 282 ? -0.366 -2.363 28.077 1.00 82.94 282 ASN A O 1
ATOM 2347 N N . ARG A 1 283 ? -2.426 -2.714 27.224 1.00 83.94 283 ARG A N 1
ATOM 2348 C CA . ARG A 1 283 ? -2.021 -2.465 25.836 1.00 83.94 283 ARG A CA 1
ATOM 2349 C C . ARG A 1 283 ? -1.658 -1.008 25.594 1.00 83.94 283 ARG A C 1
ATOM 2351 O O . ARG A 1 283 ? -0.695 -0.750 24.872 1.00 83.94 283 ARG A O 1
ATOM 2358 N N . TYR A 1 284 ? -2.346 -0.064 26.232 1.00 86.12 284 TYR A N 1
ATOM 2359 C CA . TYR A 1 284 ? -2.034 1.359 26.119 1.00 86.12 284 TYR A CA 1
ATOM 2360 C C . TYR A 1 284 ? -0.613 1.650 26.608 1.00 86.12 284 TYR A C 1
ATOM 2362 O O . TYR A 1 284 ? 0.177 2.284 25.906 1.00 86.12 284 TYR A O 1
ATOM 2370 N N . ARG A 1 285 ? -0.231 1.111 27.773 1.00 84.62 285 ARG A N 1
ATOM 2371 C CA . ARG A 1 285 ? 1.136 1.252 28.302 1.00 84.62 285 ARG A CA 1
ATOM 2372 C C . ARG A 1 285 ? 2.176 0.624 27.372 1.00 84.62 285 ARG A C 1
ATOM 2374 O O . ARG A 1 285 ? 3.273 1.166 27.234 1.00 84.62 285 ARG A O 1
ATOM 2381 N N . ALA A 1 286 ? 1.856 -0.509 26.743 1.00 83.38 286 ALA A N 1
ATOM 2382 C CA . ALA A 1 286 ? 2.734 -1.152 25.766 1.00 83.38 286 ALA A CA 1
ATOM 2383 C C . ALA A 1 286 ? 2.916 -0.299 24.502 1.00 83.38 286 ALA A C 1
ATOM 2385 O O . ALA A 1 286 ? 4.055 -0.105 24.071 1.00 83.38 286 ALA A O 1
ATOM 2386 N N . ALA A 1 287 ? 1.829 0.262 23.964 1.00 85.56 287 ALA A N 1
ATOM 2387 C CA . ALA A 1 287 ? 1.873 1.194 22.845 1.00 85.56 287 ALA A CA 1
ATOM 2388 C C . ALA A 1 287 ? 2.715 2.427 23.203 1.00 85.56 287 ALA A C 1
ATOM 2390 O O . ALA A 1 287 ? 3.708 2.702 22.539 1.00 85.56 287 ALA A O 1
ATOM 2391 N N . LEU A 1 288 ? 2.428 3.099 24.320 1.00 84.44 288 LEU A N 1
ATOM 2392 C CA . LEU A 1 288 ? 3.142 4.313 24.726 1.00 84.44 288 LEU A CA 1
ATOM 2393 C C . LEU A 1 288 ? 4.662 4.110 24.854 1.00 84.44 288 LEU A C 1
ATOM 2395 O O . LEU A 1 288 ? 5.437 4.972 24.446 1.00 84.44 288 LEU A O 1
ATOM 2399 N N . ARG A 1 289 ? 5.109 2.967 25.394 1.00 82.50 289 ARG A N 1
ATOM 2400 C CA . ARG A 1 289 ? 6.545 2.637 25.466 1.00 82.50 289 ARG A CA 1
ATOM 2401 C C . ARG A 1 289 ? 7.182 2.487 24.086 1.00 82.50 289 ARG A C 1
ATOM 2403 O O . ARG A 1 289 ? 8.324 2.901 23.914 1.00 82.50 289 ARG A O 1
ATOM 2410 N N . ALA A 1 290 ? 6.472 1.887 23.131 1.00 80.31 290 ALA A N 1
ATOM 2411 C CA . ALA A 1 290 ? 6.965 1.738 21.766 1.00 80.31 290 ALA A CA 1
ATOM 2412 C C . ALA A 1 290 ? 7.053 3.096 21.054 1.00 80.31 290 ALA A C 1
ATOM 2414 O O . ALA A 1 290 ? 8.086 3.411 20.480 1.00 80.31 290 ALA A O 1
ATOM 2415 N N . TYR A 1 291 ? 6.016 3.928 21.176 1.00 78.94 291 TYR A N 1
ATOM 2416 C CA . TYR A 1 291 ? 5.964 5.250 20.546 1.00 78.94 291 TYR A CA 1
ATOM 2417 C C . TYR A 1 291 ? 7.059 6.200 21.062 1.00 78.94 291 TYR A C 1
ATOM 2419 O O . TYR A 1 291 ? 7.752 6.815 20.257 1.00 78.94 291 TYR A O 1
ATOM 2427 N N . LYS A 1 292 ? 7.317 6.220 22.379 1.00 77.00 292 LYS A N 1
ATOM 2428 C CA . LYS A 1 292 ? 8.402 7.027 22.973 1.00 77.00 292 LYS A CA 1
ATOM 2429 C C . LYS A 1 292 ? 9.803 6.632 22.508 1.00 77.00 292 LYS A C 1
ATOM 2431 O O . LYS A 1 292 ? 10.699 7.466 22.524 1.00 77.00 292 LYS A O 1
ATOM 2436 N N . LYS A 1 293 ? 10.013 5.360 22.160 1.00 71.69 293 LYS A N 1
ATOM 2437 C CA . LYS A 1 293 ? 11.320 4.850 21.729 1.00 71.69 293 LYS A CA 1
ATOM 2438 C C . LYS A 1 293 ? 11.675 5.297 20.309 1.00 71.69 293 LYS A C 1
ATOM 2440 O O . LYS A 1 293 ? 12.854 5.414 19.998 1.00 71.69 293 LYS A O 1
ATOM 2445 N N . ASP A 1 294 ? 10.669 5.510 19.467 1.00 65.06 294 ASP A N 1
ATOM 2446 C CA . ASP A 1 294 ? 10.863 5.635 18.025 1.00 65.06 294 ASP A CA 1
ATOM 2447 C C . ASP A 1 294 ? 10.986 7.099 17.544 1.00 65.06 294 ASP A C 1
ATOM 2449 O O . ASP A 1 294 ? 11.139 7.298 16.348 1.00 65.06 294 ASP A O 1
ATOM 2453 N N . GLU A 1 295 ? 10.918 8.112 18.427 1.00 61.09 295 GLU A N 1
ATOM 2454 C CA . GLU A 1 295 ? 11.086 9.571 18.161 1.00 61.09 295 GLU A CA 1
ATOM 2455 C C . GLU A 1 295 ? 10.244 10.183 17.007 1.00 61.09 295 GLU A C 1
ATOM 2457 O O . GLU A 1 295 ? 10.370 11.362 16.689 1.00 61.09 295 GLU A O 1
ATOM 2462 N N . LEU A 1 296 ? 9.338 9.415 16.394 1.00 58.84 296 LEU A N 1
ATOM 2463 C CA . LEU A 1 296 ? 8.677 9.724 15.116 1.00 58.84 296 LEU A CA 1
ATOM 2464 C C . LEU A 1 296 ? 7.150 9.756 15.243 1.00 58.84 296 LEU A C 1
ATOM 2466 O O . LEU A 1 296 ? 6.432 9.143 14.451 1.00 58.84 296 LEU A O 1
ATOM 2470 N N . GLU A 1 297 ? 6.630 10.403 16.277 1.00 65.50 297 GLU A N 1
ATOM 2471 C CA . GLU A 1 297 ? 5.200 10.368 16.576 1.00 65.50 297 GLU A CA 1
ATOM 2472 C C . GLU A 1 297 ? 4.387 11.325 15.681 1.00 65.50 297 GLU A C 1
ATOM 2474 O O . GLU A 1 297 ? 4.428 12.546 15.881 1.00 65.50 297 GLU A O 1
ATOM 2479 N N . LEU A 1 298 ? 3.607 10.755 14.752 1.00 79.38 298 LEU A N 1
ATOM 2480 C CA . LEU A 1 298 ? 2.643 11.487 13.925 1.00 79.38 298 LEU A CA 1
ATOM 2481 C C . LEU A 1 298 ? 1.555 12.093 14.809 1.00 79.38 298 LEU A C 1
ATOM 2483 O O . LEU A 1 298 ? 1.182 11.533 15.852 1.00 79.38 298 LEU A O 1
ATOM 2487 N N . GLN A 1 299 ? 1.040 13.246 14.403 1.00 86.19 299 GLN A N 1
ATOM 2488 C CA . GLN A 1 299 ? 0.035 13.970 15.167 1.00 86.19 299 GLN A CA 1
ATOM 2489 C C . GLN A 1 299 ? -1.249 13.152 15.305 1.00 86.19 299 GLN A C 1
ATOM 2491 O O . GLN A 1 299 ? -1.791 13.078 16.412 1.00 86.19 299 GLN A O 1
ATOM 2496 N N . TYR A 1 300 ? -1.702 12.468 14.248 1.00 89.62 300 TYR A N 1
ATOM 2497 C CA . TYR A 1 300 ? -2.926 11.667 14.333 1.00 89.62 300 TYR A CA 1
ATOM 2498 C C . TYR A 1 300 ? -2.784 10.514 15.334 1.00 89.62 300 TYR A C 1
ATOM 2500 O O . TYR A 1 300 ? -3.692 10.274 16.128 1.00 89.62 300 TYR A O 1
ATOM 2508 N N . GLU A 1 301 ? -1.636 9.831 15.372 1.00 89.19 301 GLU A N 1
ATOM 2509 C CA . GLU A 1 301 ? -1.419 8.720 16.305 1.00 89.19 301 GLU A CA 1
ATOM 2510 C C . GLU A 1 301 ? -1.458 9.217 17.752 1.00 89.19 301 GLU A C 1
ATOM 2512 O O . GLU A 1 301 ? -2.103 8.596 18.598 1.00 89.19 301 GLU A O 1
ATOM 2517 N N . LYS A 1 302 ? -0.844 10.377 18.033 1.00 87.81 302 LYS A N 1
ATOM 2518 C CA . LYS A 1 302 ? -0.926 11.037 19.348 1.00 87.81 302 LYS A CA 1
ATOM 2519 C C . LYS A 1 302 ? -2.368 11.358 19.725 1.00 87.81 302 LYS A C 1
ATOM 2521 O O . LYS A 1 302 ? -2.770 11.117 20.865 1.00 87.81 302 LYS A O 1
ATOM 2526 N N . MET A 1 303 ? -3.139 11.914 18.790 1.00 90.19 303 MET A N 1
ATOM 2527 C CA . MET A 1 303 ? -4.540 12.273 19.018 1.00 90.19 303 MET A CA 1
ATOM 2528 C C . MET A 1 303 ? -5.379 11.038 19.352 1.00 90.19 303 MET A C 1
ATOM 2530 O O . MET A 1 303 ? -6.125 11.057 20.332 1.00 90.19 303 MET A O 1
ATOM 2534 N N . VAL A 1 304 ? -5.205 9.950 18.600 1.00 90.56 304 VAL A N 1
ATOM 2535 C CA . VAL A 1 304 ? -5.943 8.696 18.801 1.00 90.56 304 VAL A CA 1
ATOM 2536 C C . VAL A 1 304 ? -5.523 8.019 20.109 1.00 90.56 304 VAL A C 1
ATOM 2538 O O . VAL A 1 304 ? -6.388 7.626 20.890 1.00 90.56 304 VAL A O 1
ATOM 2541 N N . LEU A 1 305 ? -4.223 7.958 20.425 1.00 88.81 305 LEU A N 1
ATOM 2542 C CA . LEU A 1 305 ? -3.732 7.440 21.711 1.00 88.81 305 LEU A CA 1
ATOM 2543 C C . LEU A 1 305 ? -4.298 8.233 22.895 1.00 88.81 305 LEU A C 1
ATOM 2545 O O . LEU A 1 305 ? -4.792 7.647 23.860 1.00 88.81 305 LEU A O 1
ATOM 2549 N N . LYS A 1 306 ? -4.271 9.568 22.818 1.00 87.31 306 LYS A N 1
ATOM 2550 C CA . LYS A 1 306 ? -4.821 10.444 23.862 1.00 87.31 306 LYS A CA 1
ATOM 2551 C C . LYS A 1 306 ? -6.328 10.251 24.018 1.00 87.31 306 LYS A C 1
ATOM 2553 O O . LYS A 1 306 ? -6.819 10.238 25.145 1.00 87.31 306 LYS A O 1
ATOM 2558 N N . PHE A 1 307 ? -7.055 10.095 22.914 1.00 89.31 307 PHE A N 1
ATOM 2559 C CA . PHE A 1 307 ? -8.484 9.800 22.927 1.00 89.31 307 PHE A CA 1
ATOM 2560 C C . PHE A 1 307 ? -8.776 8.463 23.622 1.00 89.31 307 PHE A C 1
ATOM 2562 O O . PHE A 1 307 ? -9.551 8.434 24.576 1.00 89.31 307 PHE A O 1
ATOM 2569 N N . LEU A 1 308 ? -8.091 7.386 23.233 1.00 86.38 308 LEU A N 1
ATOM 2570 C CA . LEU A 1 308 ? -8.260 6.057 23.832 1.00 86.38 308 LEU A CA 1
ATOM 2571 C C . LEU A 1 308 ? -7.912 6.035 25.329 1.00 86.38 308 LEU A C 1
ATOM 2573 O O . LEU A 1 308 ? -8.554 5.324 26.098 1.00 86.38 308 LEU A O 1
ATOM 2577 N N . LEU A 1 309 ? -6.952 6.857 25.771 1.00 83.31 309 LEU A N 1
ATOM 2578 C CA . LEU A 1 309 ? -6.669 7.044 27.197 1.00 83.31 309 LEU A CA 1
ATOM 2579 C C . LEU A 1 309 ? -7.812 7.758 27.934 1.00 83.31 309 LEU A C 1
ATOM 2581 O O . LEU A 1 309 ? -8.159 7.366 29.048 1.00 83.31 309 LEU A O 1
ATOM 2585 N N . LYS A 1 310 ? -8.385 8.819 27.345 1.00 84.31 310 LYS A N 1
ATOM 2586 C CA . LYS A 1 310 ? -9.526 9.538 27.941 1.00 84.31 310 LYS A CA 1
ATOM 2587 C C . LYS A 1 310 ? -10.723 8.595 28.113 1.00 84.31 310 LYS A C 1
ATOM 2589 O O . LYS A 1 310 ? -11.377 8.640 29.151 1.00 84.31 310 LYS A O 1
ATOM 2594 N N . LEU A 1 311 ? -10.962 7.716 27.139 1.00 79.25 311 LEU A N 1
ATOM 2595 C CA . LEU A 1 311 ? -12.083 6.775 27.146 1.00 79.25 311 LEU A CA 1
ATOM 2596 C C . LEU A 1 311 ? -12.085 5.804 28.329 1.00 79.25 311 LEU A C 1
ATOM 2598 O O . LEU A 1 311 ? -13.156 5.459 28.812 1.00 79.25 311 LEU A O 1
ATOM 2602 N N . GLN A 1 312 ? -10.918 5.417 28.851 1.00 72.00 312 GLN A N 1
ATOM 2603 C CA . GLN A 1 312 ? -10.831 4.534 30.024 1.00 72.00 312 GLN A CA 1
ATOM 2604 C C . GLN A 1 312 ? -11.460 5.139 31.290 1.00 72.00 312 GLN A C 1
ATOM 2606 O O . GLN A 1 312 ? -11.741 4.420 32.243 1.00 72.00 312 GLN A O 1
ATOM 2611 N N . LYS A 1 313 ? -11.639 6.465 31.331 1.00 74.25 313 LYS A N 1
ATOM 2612 C CA . LYS A 1 313 ? -12.034 7.210 32.535 1.00 74.25 313 LYS A CA 1
ATOM 2613 C C . LYS A 1 313 ? -13.430 7.822 32.445 1.00 74.25 313 LYS A C 1
ATOM 2615 O O . LYS A 1 313 ? -13.837 8.511 33.377 1.00 74.25 313 LYS A O 1
ATOM 2620 N N . VAL A 1 314 ? -14.131 7.639 31.327 1.00 72.00 314 VAL A N 1
ATOM 2621 C CA . VAL A 1 314 ? -15.362 8.376 31.020 1.00 72.00 314 VAL A CA 1
ATOM 2622 C C . VAL A 1 314 ? -16.559 7.421 30.982 1.00 72.00 314 VAL A C 1
ATOM 2624 O O . VAL A 1 314 ? -16.481 6.392 30.312 1.00 72.00 314 VAL A O 1
ATOM 2627 N N . PRO A 1 315 ? -17.673 7.741 31.671 1.00 64.94 315 PRO A N 1
ATOM 2628 C CA . PRO A 1 315 ? -18.903 6.961 31.583 1.00 64.94 315 PRO A CA 1
ATOM 2629 C C . PRO A 1 315 ? -19.454 6.914 30.152 1.00 64.94 315 PRO A C 1
ATOM 2631 O O . PRO A 1 315 ? -19.399 7.900 29.413 1.00 64.94 315 PRO A O 1
ATOM 2634 N N . VAL A 1 316 ? -20.037 5.776 29.772 1.00 66.75 316 VAL A N 1
ATOM 2635 C CA . VAL A 1 316 ? -20.732 5.612 28.486 1.00 66.75 316 VAL A CA 1
ATOM 2636 C C . VAL A 1 316 ? -21.926 6.579 28.424 1.00 66.75 316 VAL A C 1
ATOM 2638 O O . VAL A 1 316 ? -22.701 6.653 29.374 1.00 66.75 316 VAL A O 1
ATOM 2641 N N . GLY A 1 317 ? -22.085 7.329 27.325 1.00 71.25 317 GLY A N 1
ATOM 2642 C CA . GLY A 1 317 ? -23.197 8.276 27.148 1.00 71.25 317 GLY A CA 1
ATOM 2643 C C . GLY A 1 317 ? -22.820 9.544 26.374 1.00 71.25 317 GLY A C 1
ATOM 2644 O O . GLY A 1 317 ? -22.004 9.501 25.455 1.00 71.25 317 GLY A O 1
ATOM 2645 N N . GLU A 1 318 ? -23.399 10.690 26.744 1.00 73.06 318 GLU A N 1
ATOM 2646 C CA . GLU A 1 318 ? -23.175 11.984 26.067 1.00 73.06 318 GLU A CA 1
ATOM 2647 C C . GLU A 1 318 ? -21.701 12.420 26.058 1.00 73.06 318 GLU A C 1
ATOM 2649 O O . GLU A 1 318 ? -21.224 12.984 25.073 1.00 73.06 318 GLU A O 1
ATOM 2654 N N . MET A 1 319 ? -20.948 12.090 27.114 1.00 81.19 319 MET A N 1
ATOM 2655 C CA . MET A 1 319 ? -19.513 12.380 27.192 1.00 81.19 319 MET A CA 1
ATOM 2656 C C . MET A 1 319 ? -18.683 11.581 26.175 1.00 81.19 319 MET A C 1
ATOM 2658 O O . MET A 1 319 ? -17.682 12.080 25.669 1.00 81.19 319 MET A O 1
ATOM 2662 N N . LEU A 1 320 ? -19.091 10.354 25.835 1.00 84.94 320 LEU A N 1
ATOM 2663 C CA . LEU A 1 320 ? -18.437 9.576 24.778 1.00 84.94 320 LEU A CA 1
ATOM 2664 C C . LEU A 1 320 ? -18.664 10.231 23.410 1.00 84.94 320 LEU A C 1
ATOM 2666 O O . LEU A 1 320 ? -17.731 10.361 22.616 1.00 84.94 320 LEU A O 1
ATOM 2670 N N . GLN A 1 321 ? -19.894 10.681 23.149 1.00 87.88 321 GLN A N 1
ATOM 2671 C CA . GLN A 1 321 ? -20.240 11.333 21.888 1.00 87.88 321 GLN A CA 1
ATOM 2672 C C . GLN A 1 321 ? -19.456 12.636 21.690 1.00 87.88 321 GLN A C 1
ATOM 2674 O O . GLN A 1 321 ? -18.959 12.885 20.591 1.00 87.88 321 GLN A O 1
ATOM 2679 N N . SER A 1 322 ? -19.306 13.455 22.736 1.00 90.00 322 SER A N 1
ATOM 2680 C CA . SER A 1 322 ? -18.536 14.700 22.644 1.00 90.00 322 SER A CA 1
ATOM 2681 C C . SER A 1 322 ? -17.053 14.443 22.363 1.00 90.00 322 SER A C 1
ATOM 2683 O O . SER A 1 322 ? -16.475 15.112 21.508 1.00 90.00 322 SER A O 1
ATOM 2685 N N . LEU A 1 323 ? -16.454 13.425 22.991 1.00 91.19 323 LEU A N 1
ATOM 2686 C CA . LEU A 1 323 ? -15.069 13.024 22.721 1.00 91.19 323 LEU A CA 1
ATOM 2687 C C . LEU A 1 323 ? -14.871 12.498 21.294 1.00 91.19 323 LEU A C 1
ATOM 2689 O O . LEU A 1 323 ? -13.845 12.778 20.675 1.00 91.19 323 LEU A O 1
ATOM 2693 N N . LEU A 1 324 ? -15.832 11.741 20.762 1.00 92.25 324 LEU A N 1
ATOM 2694 C CA . LEU A 1 324 ? -15.790 11.253 19.380 1.00 92.25 324 LEU A CA 1
ATOM 2695 C C . LEU A 1 324 ? -15.877 12.402 18.368 1.00 92.25 324 LEU A C 1
ATOM 2697 O O . LEU A 1 324 ? -15.150 12.403 17.375 1.00 92.25 324 LEU A O 1
ATOM 2701 N N . LEU A 1 325 ? -16.728 13.399 18.629 1.00 93.88 325 LEU A N 1
ATOM 2702 C CA . LEU A 1 325 ? -16.825 14.607 17.806 1.00 93.88 325 LEU A CA 1
ATOM 2703 C C . LEU A 1 325 ? -15.545 15.454 17.879 1.00 93.88 325 LEU A C 1
ATOM 2705 O O . LEU A 1 325 ? -15.076 15.919 16.840 1.00 93.88 325 LEU A O 1
ATOM 2709 N N . GLU A 1 326 ? -14.947 15.596 19.069 1.00 94.19 326 GLU A N 1
ATOM 2710 C CA . GLU A 1 326 ? -13.635 16.238 19.258 1.00 94.19 326 GLU A CA 1
ATOM 2711 C C . GLU A 1 326 ? -12.566 15.525 18.414 1.00 94.19 326 GLU A C 1
ATOM 2713 O O . GLU A 1 326 ? -11.854 16.168 17.640 1.00 94.19 326 GLU A O 1
ATOM 2718 N N . LEU A 1 327 ? -12.481 14.191 18.505 1.00 94.69 327 LEU A N 1
ATOM 2719 C CA . LEU A 1 327 ? -11.515 13.410 17.732 1.00 94.69 327 LEU A CA 1
ATOM 2720 C C . LEU A 1 327 ? -11.743 13.560 16.223 1.00 94.69 327 LEU A C 1
ATOM 2722 O O . LEU A 1 327 ? -10.783 13.798 15.494 1.00 94.69 327 LEU A O 1
ATOM 2726 N N . ARG A 1 328 ? -12.992 13.471 15.750 1.00 95.62 328 ARG A N 1
ATOM 2727 C CA . ARG A 1 328 ? -13.330 13.660 14.330 1.00 95.62 328 ARG A CA 1
ATOM 2728 C C . ARG A 1 328 ? -12.884 15.033 13.822 1.00 95.62 328 ARG A C 1
ATOM 2730 O O . ARG A 1 328 ? -12.306 15.115 12.738 1.00 95.62 328 ARG A O 1
ATOM 2737 N N . GLY A 1 329 ? -13.143 16.095 14.588 1.00 94.88 329 GLY A N 1
ATOM 2738 C CA . GLY A 1 329 ? -12.719 17.455 14.245 1.00 94.88 329 GLY A CA 1
ATOM 2739 C C . GLY A 1 329 ? -11.197 17.581 14.167 1.00 94.88 329 GLY A C 1
ATOM 2740 O O . GLY A 1 329 ? -10.671 18.078 13.173 1.00 94.88 329 GLY A O 1
ATOM 2741 N N . ASN A 1 330 ? -10.492 17.045 15.166 1.00 93.50 330 ASN A N 1
ATOM 2742 C CA . ASN A 1 330 ? -9.031 17.056 15.216 1.00 93.50 330 ASN A CA 1
ATOM 2743 C C . ASN A 1 330 ? -8.402 16.304 14.033 1.00 93.50 330 ASN A C 1
ATOM 2745 O O . ASN A 1 330 ? -7.515 16.841 13.375 1.00 93.50 330 ASN A O 1
ATOM 2749 N N . LEU A 1 331 ? -8.888 15.096 13.724 1.00 94.69 331 LEU A N 1
ATOM 2750 C CA . LEU A 1 331 ? -8.392 14.314 12.589 1.00 94.69 331 LEU A CA 1
ATOM 2751 C C . LEU A 1 331 ? -8.693 15.001 11.249 1.00 94.69 331 LEU A C 1
ATOM 2753 O O . LEU A 1 331 ? -7.833 15.035 10.375 1.00 94.69 331 LEU A O 1
ATOM 2757 N N . SER A 1 332 ? -9.871 15.618 11.102 1.00 94.31 332 SER A N 1
ATOM 2758 C CA . SER A 1 332 ? -10.215 16.379 9.891 1.00 94.31 332 SER A CA 1
ATOM 2759 C C . SER A 1 332 ? -9.259 17.556 9.661 1.00 94.31 332 SER A C 1
ATOM 2761 O O . SER A 1 332 ? -8.927 17.863 8.518 1.00 94.31 332 SER A O 1
ATOM 2763 N N . GLY A 1 333 ? -8.757 18.178 10.735 1.00 92.94 333 GLY A N 1
ATOM 2764 C CA . GLY A 1 333 ? -7.742 19.23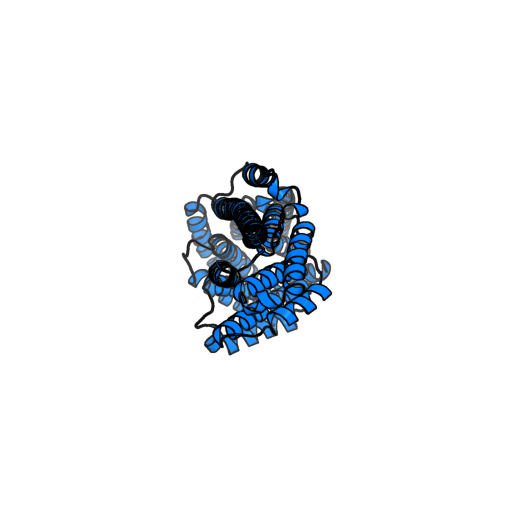3 10.665 1.00 92.94 333 GLY A CA 1
ATOM 2765 C C . GLY A 1 333 ? -6.396 18.780 10.083 1.00 92.94 333 GLY A C 1
ATOM 2766 O O . GLY A 1 333 ? -5.654 19.609 9.562 1.00 92.94 333 GLY A O 1
ATOM 2767 N N . LEU A 1 334 ? -6.100 17.476 10.108 1.00 90.81 334 LEU A N 1
ATOM 2768 C CA . LEU A 1 334 ? -4.858 16.901 9.580 1.00 90.81 334 LEU A CA 1
ATOM 2769 C C . LEU A 1 334 ? -4.941 16.514 8.095 1.00 90.81 334 LEU A C 1
ATOM 2771 O O . LEU A 1 334 ? -3.922 16.188 7.496 1.00 90.81 334 LEU A O 1
ATOM 2775 N N . LEU A 1 335 ? -6.119 16.583 7.461 1.00 88.19 335 LEU A N 1
ATOM 2776 C CA . LEU A 1 335 ? -6.298 16.184 6.054 1.00 88.19 335 LEU A CA 1
ATOM 2777 C C . LEU A 1 335 ? -5.447 16.998 5.067 1.00 88.19 335 LEU A C 1
ATOM 2779 O O . LEU A 1 335 ? -5.117 16.510 3.984 1.00 88.19 335 LEU A O 1
ATOM 2783 N N . ASN A 1 336 ? -5.091 18.228 5.441 1.00 84.44 336 ASN A N 1
ATOM 2784 C CA . ASN A 1 336 ? -4.264 19.118 4.627 1.00 84.44 336 ASN A CA 1
ATOM 2785 C C . ASN A 1 336 ? -2.758 18.859 4.778 1.00 84.44 336 ASN A C 1
ATOM 2787 O O . ASN A 1 336 ? -1.979 19.454 4.038 1.00 84.44 336 ASN A O 1
ATOM 2791 N N . LEU A 1 337 ? -2.353 17.990 5.708 1.00 83.56 337 LEU A N 1
ATOM 2792 C CA . LEU A 1 337 ? -0.965 17.617 5.964 1.00 83.56 337 LEU A CA 1
ATOM 2793 C C . LEU A 1 337 ? -0.680 16.265 5.289 1.00 83.56 337 LEU A C 1
ATOM 2795 O O . LEU A 1 337 ? -1.155 15.233 5.774 1.00 83.56 337 LEU A O 1
ATOM 2799 N N . PRO A 1 338 ? 0.045 16.223 4.151 1.00 77.12 338 PRO A N 1
ATOM 2800 C CA . PRO A 1 338 ? 0.258 14.984 3.403 1.00 77.12 338 PRO A CA 1
ATOM 2801 C C . PRO A 1 338 ? 0.903 13.867 4.231 1.00 77.12 338 PRO A C 1
ATOM 2803 O O . PRO A 1 338 ? 0.531 12.706 4.091 1.00 77.12 338 PRO A O 1
ATOM 2806 N N . GLU A 1 339 ? 1.843 14.195 5.112 1.00 77.56 339 GLU A N 1
ATOM 2807 C CA . GLU A 1 339 ? 2.534 13.254 5.995 1.00 77.56 339 GLU A CA 1
ATOM 2808 C C . GLU A 1 339 ? 1.608 12.573 7.013 1.00 77.56 339 GLU A C 1
ATOM 2810 O O . GLU A 1 339 ? 1.832 11.408 7.354 1.00 77.56 339 GLU A O 1
ATOM 2815 N N . GLU A 1 340 ? 0.557 13.272 7.449 1.00 84.75 340 GLU A N 1
ATOM 2816 C CA . GLU A 1 340 ? -0.472 12.754 8.354 1.00 84.75 340 GLU A CA 1
ATOM 2817 C C . GLU A 1 340 ? -1.533 11.982 7.568 1.00 84.75 340 GLU A C 1
ATOM 2819 O O . GLU A 1 340 ? -1.811 10.822 7.868 1.00 84.75 340 GLU A O 1
ATOM 2824 N N . ARG A 1 341 ? -2.075 12.587 6.502 1.00 83.50 341 ARG A N 1
ATOM 2825 C CA . ARG A 1 341 ? -3.111 11.973 5.659 1.00 83.50 341 ARG A CA 1
ATOM 2826 C C . ARG A 1 341 ? -2.656 10.644 5.060 1.00 83.50 341 ARG A C 1
ATOM 2828 O O . ARG A 1 341 ? -3.423 9.686 5.022 1.00 83.50 341 ARG A O 1
ATOM 2835 N N . ASN A 1 342 ? -1.414 10.586 4.586 1.00 80.69 342 ASN A N 1
ATOM 2836 C CA . ASN A 1 342 ? -0.867 9.405 3.918 1.00 80.69 342 ASN A CA 1
ATOM 2837 C C . ASN A 1 342 ? -0.358 8.355 4.920 1.00 80.69 342 ASN A C 1
ATOM 2839 O O . ASN A 1 342 ? 0.184 7.319 4.519 1.00 80.69 342 ASN A O 1
ATOM 2843 N N . ALA A 1 343 ? -0.464 8.617 6.223 1.00 84.88 343 ALA A N 1
ATOM 2844 C CA . ALA A 1 343 ? -0.009 7.683 7.226 1.00 84.88 343 ALA A CA 1
ATOM 2845 C C . ALA A 1 343 ? -0.887 6.431 7.279 1.00 84.88 343 ALA A C 1
ATOM 2847 O O . ALA A 1 343 ? -2.103 6.452 7.073 1.00 84.88 343 ALA A O 1
ATOM 2848 N N . LEU A 1 344 ? -0.245 5.304 7.584 1.00 86.88 344 LEU A N 1
ATOM 2849 C CA . LEU A 1 344 ? -0.909 4.014 7.595 1.00 86.88 344 LEU A CA 1
ATOM 2850 C C . LEU A 1 344 ? -2.073 4.004 8.594 1.00 86.88 344 LEU A C 1
ATOM 2852 O O . LEU A 1 344 ? -1.897 4.237 9.788 1.00 86.88 344 LEU A O 1
ATOM 2856 N N . GLY A 1 345 ? -3.263 3.691 8.084 1.00 91.00 345 GLY A N 1
ATOM 2857 C CA . GLY A 1 345 ? -4.467 3.545 8.888 1.00 91.00 345 GLY A CA 1
ATOM 2858 C C . GLY A 1 345 ? -5.080 4.853 9.389 1.00 91.00 345 GLY A C 1
ATOM 2859 O O . GLY A 1 345 ? -6.039 4.788 10.158 1.00 91.00 345 GLY A O 1
ATOM 2860 N N . PHE A 1 346 ? -4.591 6.017 8.941 1.00 92.50 346 PHE A N 1
ATOM 2861 C CA . PHE A 1 346 ? -5.254 7.305 9.165 1.00 92.50 346 PHE A CA 1
ATOM 2862 C C . PHE A 1 346 ? -6.693 7.280 8.628 1.00 92.50 346 PHE A C 1
ATOM 2864 O O . PHE A 1 346 ? -7.638 7.440 9.399 1.00 92.50 346 PHE A O 1
ATOM 2871 N N . GLU A 1 347 ? -6.858 6.957 7.339 1.00 91.88 347 GLU A N 1
ATOM 2872 C CA . GLU A 1 347 ? -8.170 6.841 6.685 1.00 91.88 347 GLU A CA 1
ATOM 2873 C C . GLU A 1 347 ? -9.060 5.811 7.393 1.00 91.88 347 GLU A C 1
ATOM 2875 O O . GLU A 1 347 ? -10.186 6.109 7.773 1.00 91.88 347 GLU A O 1
ATOM 2880 N N . PHE A 1 348 ? -8.531 4.618 7.681 1.00 94.50 348 PHE A N 1
ATOM 2881 C CA . PHE A 1 348 ? -9.279 3.591 8.412 1.00 94.50 348 PHE A CA 1
ATOM 2882 C C . PHE A 1 348 ? -9.769 4.100 9.779 1.00 94.50 348 PHE A C 1
ATOM 2884 O O . PHE A 1 348 ? -10.908 3.853 10.171 1.00 94.50 348 PHE A O 1
ATOM 2891 N N . THR A 1 349 ? -8.926 4.836 10.509 1.00 95.25 349 THR A N 1
ATOM 2892 C CA . THR A 1 349 ? -9.285 5.399 11.818 1.00 95.25 349 THR A CA 1
ATOM 2893 C C . THR A 1 349 ? -10.358 6.476 11.681 1.00 95.25 349 THR A C 1
ATOM 2895 O O . THR A 1 349 ? -11.286 6.500 12.485 1.00 95.25 349 THR A O 1
ATOM 2898 N N . MET A 1 350 ? -10.286 7.322 10.649 1.00 95.31 350 MET A N 1
ATOM 2899 C CA . MET A 1 350 ? -11.341 8.285 10.315 1.00 95.31 350 MET A CA 1
ATOM 2900 C C . MET A 1 350 ? -12.685 7.590 10.078 1.00 95.31 350 MET A C 1
ATOM 2902 O O . MET A 1 350 ? -13.687 7.982 10.680 1.00 95.31 350 MET A O 1
ATOM 2906 N N . GLN A 1 351 ? -12.697 6.520 9.279 1.00 95.38 351 GLN A N 1
ATOM 2907 C CA . GLN A 1 351 ? -13.904 5.736 8.994 1.00 95.38 351 GLN A CA 1
ATOM 2908 C C . GLN A 1 351 ? -14.450 5.037 10.248 1.00 95.38 351 GLN A C 1
ATOM 2910 O O . GLN A 1 351 ? -15.657 5.033 10.504 1.00 95.38 351 GLN A O 1
ATOM 2915 N N . TRP A 1 352 ? -13.565 4.512 11.097 1.00 96.12 352 TRP A N 1
ATOM 2916 C CA . TRP A 1 352 ? -13.946 3.961 12.394 1.00 96.12 352 TRP A CA 1
ATOM 2917 C C . TRP A 1 352 ? -14.587 5.017 13.304 1.00 96.12 352 TRP A C 1
ATOM 2919 O O . TRP A 1 352 ? -15.687 4.783 13.809 1.00 96.12 352 TRP A O 1
ATOM 2929 N N . VAL A 1 353 ? -13.984 6.201 13.458 1.00 95.56 353 VAL A N 1
ATOM 2930 C CA . VAL A 1 353 ? -14.572 7.302 14.245 1.00 95.56 353 VAL A CA 1
ATOM 2931 C C . VAL A 1 353 ? -15.928 7.718 13.673 1.00 95.56 353 VAL A C 1
ATOM 2933 O O . VAL A 1 353 ? -16.880 7.894 14.437 1.00 95.56 353 VAL A O 1
ATOM 2936 N N . ALA A 1 354 ? -16.050 7.825 12.346 1.00 95.56 354 ALA A N 1
ATOM 2937 C CA . ALA A 1 354 ? -17.314 8.140 11.682 1.00 95.56 354 ALA A CA 1
ATOM 2938 C C . ALA A 1 354 ? -18.408 7.119 12.031 1.00 95.56 354 ALA A C 1
ATOM 2940 O O . ALA A 1 354 ? -19.508 7.519 12.412 1.00 95.56 354 ALA A O 1
ATOM 2941 N N . SER A 1 355 ? -18.085 5.820 12.030 1.00 95.50 355 SER A N 1
ATOM 2942 C CA . SER A 1 355 ? -19.037 4.757 12.396 1.00 95.50 355 SER A CA 1
ATOM 2943 C C . SER A 1 355 ? -19.594 4.928 13.811 1.00 95.50 355 SER A C 1
ATOM 2945 O O . SER A 1 355 ? -20.793 4.761 14.042 1.00 95.50 355 SER A O 1
ATOM 2947 N N . LYS A 1 356 ? -18.749 5.361 14.757 1.00 93.56 356 LYS A N 1
ATOM 2948 C CA . LYS A 1 356 ? -19.152 5.608 16.146 1.00 93.56 356 LYS A CA 1
ATOM 2949 C C . LYS A 1 356 ? -19.992 6.869 16.286 1.00 93.56 356 LYS A C 1
ATOM 2951 O O . LYS A 1 356 ? -21.011 6.837 16.971 1.00 93.56 356 LYS A O 1
ATOM 2956 N N . VAL A 1 357 ? -19.606 7.951 15.608 1.00 93.62 357 VAL A N 1
ATOM 2957 C CA . VAL A 1 357 ? -20.360 9.215 15.612 1.00 93.62 357 VAL A CA 1
ATOM 2958 C C . VAL A 1 357 ? -21.756 9.024 15.014 1.00 93.62 357 VAL A C 1
ATOM 2960 O O . VAL A 1 357 ? -22.728 9.519 15.583 1.00 93.62 357 VAL A O 1
ATOM 2963 N N . GLU A 1 358 ? -21.854 8.297 13.899 1.00 93.94 358 GLU A N 1
ATOM 2964 C CA . GLU A 1 358 ? -23.107 8.025 13.178 1.00 93.94 358 GLU A CA 1
ATOM 2965 C C . GLU A 1 358 ? -23.913 6.857 13.756 1.00 93.94 358 GLU A C 1
ATOM 2967 O O . GLU A 1 358 ? -25.030 6.607 13.306 1.00 93.94 358 GLU A O 1
ATOM 2972 N N . LYS A 1 359 ? -23.371 6.146 14.752 1.00 92.62 359 LYS A N 1
ATOM 2973 C CA . LYS A 1 359 ? -24.001 4.981 15.392 1.00 92.62 359 LYS A CA 1
ATOM 2974 C C . LYS A 1 359 ? -24.396 3.887 14.390 1.00 92.62 359 LYS A C 1
ATOM 2976 O O . LYS A 1 359 ? -25.465 3.288 14.501 1.00 92.62 359 LYS A O 1
ATOM 2981 N N . CYS A 1 360 ? -23.527 3.605 13.423 1.00 94.00 360 CYS A N 1
ATOM 2982 C CA . CYS A 1 360 ? -23.685 2.488 12.491 1.00 94.00 360 CYS A CA 1
ATOM 2983 C C . CYS A 1 360 ? -22.418 1.623 12.454 1.00 94.00 360 CYS A C 1
ATOM 2985 O O . CYS A 1 360 ? -21.395 1.968 13.044 1.00 94.00 360 CYS A O 1
ATOM 2987 N N . SER A 1 361 ? -22.490 0.451 11.819 1.00 94.44 361 SER A N 1
ATOM 2988 C CA . SER A 1 361 ? -21.322 -0.425 11.701 1.00 94.44 361 SER A CA 1
ATOM 2989 C C . SER A 1 361 ? -20.252 0.198 10.800 1.00 94.44 361 SER A C 1
ATOM 2991 O O . SER A 1 361 ? -20.559 0.968 9.890 1.00 94.44 361 SER A O 1
ATOM 2993 N N . LEU A 1 362 ? -18.986 -0.176 11.009 1.00 95.06 362 LEU A N 1
ATOM 2994 C CA . LEU A 1 362 ? -17.897 0.236 10.119 1.00 95.06 362 LEU A CA 1
ATOM 2995 C C . LEU A 1 362 ? -18.155 -0.216 8.672 1.00 95.06 362 LEU A C 1
ATOM 2997 O O . LEU A 1 362 ? -17.961 0.561 7.743 1.00 95.06 362 LEU A O 1
ATOM 3001 N N . LYS A 1 363 ? -18.686 -1.434 8.496 1.00 95.75 363 LYS A N 1
ATOM 3002 C CA . LYS A 1 363 ? -19.187 -1.939 7.211 1.00 95.75 363 LYS A CA 1
ATOM 3003 C C . LYS A 1 363 ? -20.152 -0.958 6.531 1.00 95.75 363 LYS A C 1
ATOM 3005 O O . LYS A 1 363 ? -19.943 -0.623 5.372 1.00 95.75 363 LYS A O 1
ATOM 3010 N N . CYS A 1 364 ? -21.153 -0.458 7.261 1.00 95.38 364 CYS A N 1
ATOM 3011 C CA . CYS A 1 364 ? -22.142 0.489 6.735 1.00 95.38 364 CYS A CA 1
ATOM 3012 C C . CYS A 1 364 ? -21.497 1.801 6.263 1.00 95.38 364 CYS A C 1
ATOM 3014 O O . CYS A 1 364 ? -21.849 2.307 5.202 1.00 95.38 364 CYS A O 1
ATOM 3016 N N . ILE A 1 365 ? -20.533 2.344 7.014 1.00 95.69 365 ILE A N 1
ATOM 3017 C CA . ILE A 1 365 ? -19.803 3.554 6.604 1.00 95.69 365 ILE A CA 1
ATOM 3018 C C . ILE A 1 365 ? -19.026 3.331 5.303 1.00 95.69 365 ILE A C 1
ATOM 3020 O O . ILE A 1 365 ? -19.123 4.146 4.389 1.00 95.69 365 ILE A O 1
ATOM 3024 N N . LEU A 1 366 ? -18.285 2.226 5.199 1.00 93.25 366 LEU A N 1
ATOM 3025 C CA . LEU A 1 366 ? -17.479 1.936 4.010 1.00 93.25 366 LEU A CA 1
ATOM 3026 C C . LEU A 1 366 ? -18.350 1.744 2.762 1.00 93.25 366 LEU A C 1
ATOM 3028 O O . LEU A 1 366 ? -18.012 2.243 1.693 1.00 93.25 366 LEU A O 1
ATOM 3032 N N . GLU A 1 367 ? -19.509 1.102 2.911 1.00 93.62 367 GLU A N 1
ATOM 3033 C CA . GLU A 1 367 ? -20.470 0.903 1.821 1.00 93.62 367 GLU A CA 1
ATOM 3034 C C . GLU A 1 367 ? -21.122 2.210 1.333 1.00 93.62 367 GLU A C 1
ATOM 3036 O O . GLU A 1 367 ? -21.532 2.277 0.178 1.00 93.62 367 GLU A O 1
ATOM 3041 N N . LYS A 1 368 ? -21.193 3.264 2.164 1.00 90.50 368 LYS A N 1
ATOM 3042 C CA . LYS A 1 368 ? -21.703 4.593 1.761 1.00 90.50 368 LYS A CA 1
ATOM 3043 C C . LYS A 1 368 ? -20.723 5.394 0.893 1.00 90.50 368 LYS A C 1
ATOM 3045 O O . LYS A 1 368 ? -21.123 6.406 0.320 1.00 90.50 368 LYS A O 1
ATOM 3050 N N . HIS A 1 369 ? -19.447 5.013 0.869 1.00 76.75 369 HIS A N 1
ATOM 3051 C CA . HIS A 1 369 ? -18.371 5.759 0.205 1.00 76.75 369 HIS A CA 1
ATOM 3052 C C . HIS A 1 369 ? -17.917 5.149 -1.133 1.00 76.75 369 HIS A C 1
ATOM 3054 O O . HIS A 1 369 ? -16.990 5.676 -1.749 1.00 76.75 369 HIS A O 1
ATOM 3060 N N . ILE A 1 370 ? -18.573 4.074 -1.585 1.00 67.00 370 ILE A N 1
ATOM 3061 C CA . ILE A 1 370 ? -18.464 3.518 -2.946 1.00 67.00 370 ILE A CA 1
ATOM 3062 C C . ILE A 1 370 ? -19.481 4.195 -3.854 1.00 67.00 370 ILE A C 1
ATOM 3064 O O . ILE A 1 370 ? -19.096 4.512 -5.003 1.00 67.00 370 ILE A O 1
#

Foldseek 3Di:
DVVVVLVVCLVVLVPPPCNPVSVVVSVVVVVVVVVLVVLLVVLVVLLVQLVVLVQVCVQPVDPPSLVSLVVSCPPPLLVDLVSQPDLSSLLSSLSSQLSSCVLVVVLVRNLVSLVSNLVSCVVPVVVCVVPVVVNLVSLLSNLVSCLVVVVVVVNVVSLCVLQPGPDPDPLSNLVSVLSSLLSQLSNCVSVLVLVSNVVSVVVCVVCCVVNVVPQDLVSLLSVLLSQLLSCQQVVNLVSVVVSLVVNCVSDDDPNCLLSNLVSLLVNLVSCVSVVVLVVNVVSLVVSVVSQVVSPHDDPLSVLSSVLSVVVSPDDPDPVNLVSLVVSLVSLVVCCVPSSQVVRPCSVVVNLSSVCVNVVHGSSVSSNVVD

pLDDT: mean 85.53, std 12.61, range [44.06, 98.44]

Radius of gyration: 25.5 Å; chains: 1; bounding box: 65×45×83 Å

Sequence (370 aa):
MKILRIKGRVLIADQHPNYLDETEKNSDEITRTIFIIQNKYALLSLRNQLFLRVRENSKIRQEGQLHDLAEVMKAPLLQNIQQALSFDACLNFHFSHALFHQTKWELKQALYHHEQIYLKWKSNPQFQKYRATDYRNSLNNYLGLCNAEHQFEHFAEALIALEKPPFQSKDEEAEARQNGLFVRLQHWITKCKWEDAIKVEDTFQKEQTLIGKKLTTSRRMAFSMSFSWLCLIVGDLEGAIKWNEDLLALGTQAVRIDLRRYALLFALIIHFELGNVDQLDNRYRAALRAYKKDELELQYEKMVLKFLLKLQKVPVGEMLQSLLLELRGNLSGLLNLPEERNALGFEFTMQWVASKVEKCSLKCILEKHI